Protein AF-A0A1J4JEE4-F1 (afdb_monomer)

Solvent-accessible surface area (backbone atoms only — not comparable to full-atom values): 15675 Å² total; per-residue (Å²): 136,86,84,74,52,83,73,50,54,58,54,49,27,56,72,69,67,40,42,67,61,36,50,54,52,51,52,52,52,52,50,50,52,49,49,58,63,70,70,58,83,72,92,76,56,69,69,60,53,50,53,52,50,53,51,51,51,51,53,52,50,48,44,68,76,38,34,87,66,39,60,64,70,57,38,54,54,51,48,54,55,49,52,54,50,50,53,70,70,56,84,71,86,83,82,87,79,90,82,88,85,84,90,86,88,89,86,91,87,89,82,91,84,91,90,82,90,80,82,91,76,79,74,65,78,62,73,86,75,66,48,61,49,60,74,44,62,73,41,64,37,70,45,65,59,91,68,48,62,39,36,39,34,45,36,33,49,26,37,41,37,36,82,47,58,27,47,26,40,37,39,35,43,32,33,49,27,39,40,39,34,68,35,29,79,32,42,40,42,39,31,45,32,34,50,29,38,41,38,34,31,35,38,40,44,39,38,31,51,30,29,52,28,40,36,30,27,23,24,72,38,57,33,36,37,33,73,46,35,56,30,30,29,34,55,26,92,97,36,75,54,59,37,51,86,50,65,44,44,70,83,45,76,90,79,60,85,56,85,35,52,48,73,56,54,76,94,70,66,73,83,84,79,137

Sequence (274 aa):
MFFISNTDQLNLLLFKGDAAAFQKEFESRLNALKKQVELQKGPVNNETKEKQKNELDVLSDALRKGGKQIPPFYQAKFQRALDELQKKFSNAPKPAFSFSFSKQMKPASETVTKPVQKDDENDQNIPETDWTLHDLKDQKIKHQCDGKHISINQFENCTLLIENEVPSISFNNAKNCIFIVPIVTGSAHITKCESCTFVFSIKQLRIHQTSKTDFYISIASDPIIEKCTEMRFAPLKGDESGPWDKVKDFDHPETYTSPNWSIIPESERKIPEF

pLDDT: mean 79.39, std 21.93, range [22.83, 98.75]

Nearest PDB structures (foldseek):
  2bx6-assembly1_A  TM=8.583E-01  e=5.502E-09  Homo sapiens
  3bh7-assembly1_B  TM=8.984E-01  e=7.953E-08  Homo sapiens
  2yuh-assembly1_A  TM=8.516E-01  e=9.847E-08  Homo sapiens
  5aj8-assembly2_B  TM=8.944E-01  e=2.834E-05  Leishmania major
  1kq5-assembly1_A  TM=8.096E-01  e=2.803E-03  Saccharomyces cerevisiae

Foldseek 3Di:
DDDQDLLRVLVVCLVVLPQVVNLVSLVVLLVVLVCVLVPDDDDDDPVVLVVSVVSLVSSVVSLVSRVVSYDVVSSVVSVVSSVVVVVVSPPDDDDDDDDDDDDDDDDDDDDDDDDDDDDPPPAPDDPQDDLEAEDEECEEYEHEDPAEEHEYYNYENYEYEHPDEHCEYEYYQYELYEYHYAEHAEEYEYENYENYEYAYEYAEAEYECYELYEYAYNYNDAHEYENAANYEFDHHVPHPHDPRVRHHYPVDPDDDDDRRYYYQDPVRDDRDDD

Organism: NCBI:txid1144522

InterPro domains:
  IPR006599 CARP motif [SM00673] (155-192)
  IPR006599 CARP motif [SM00673] (193-227)
  IPR012945 Tubulin binding cofactor C-like domain [PF07986] (148-240)
  IPR016098 Cyclase-associated protein CAP/septum formation inhibitor MinC, C-terminal [G3DSA:2.160.20.70] (122-272)
  IPR017901 C-CAP/cofactor C-like domain [PS51329] (115-252)
  IPR027684 Tubulin-specific chaperone C [PTHR15139] (19-269)
  IPR036223 Adenylate cyclase-associated CAP, C-terminal superfamily [SSF69340] (131-221)

Structure (mmCIF, N/CA/C/O backbone):
data_AF-A0A1J4JEE4-F1
#
_entry.id   AF-A0A1J4JEE4-F1
#
loop_
_atom_site.group_PDB
_atom_site.id
_atom_site.type_symbol
_atom_site.label_atom_id
_atom_site.label_alt_id
_atom_site.label_comp_id
_atom_site.label_asym_id
_atom_site.label_entity_id
_atom_site.label_seq_id
_atom_site.pdbx_PDB_ins_code
_atom_site.Cartn_x
_atom_site.Cartn_y
_atom_site.Cartn_z
_atom_site.occupancy
_atom_site.B_iso_or_equiv
_atom_site.auth_seq_id
_atom_site.auth_comp_id
_atom_site.auth_asym_id
_atom_site.auth_atom_id
_atom_site.pdbx_PDB_model_num
ATOM 1 N N . MET A 1 1 ? 3.492 35.898 35.068 1.00 33.81 1 MET A N 1
ATOM 2 C CA . MET A 1 1 ? 3.290 34.533 34.537 1.00 33.81 1 MET A CA 1
ATOM 3 C C . MET A 1 1 ? 1.870 34.503 33.987 1.00 33.81 1 MET A C 1
ATOM 5 O O . MET A 1 1 ? 0.934 34.393 34.764 1.00 33.81 1 MET A O 1
ATOM 9 N N . PHE A 1 2 ? 1.687 34.820 32.702 1.00 32.59 2 PHE A N 1
ATOM 10 C CA . PHE A 1 2 ? 0.348 34.961 32.119 1.00 32.59 2 PHE A CA 1
ATOM 11 C C . PHE A 1 2 ? -0.221 33.571 31.824 1.00 32.59 2 PHE A C 1
ATOM 13 O O . PHE A 1 2 ? 0.341 32.837 31.015 1.00 32.59 2 PHE A O 1
ATOM 20 N N . PHE A 1 3 ? -1.310 33.211 32.505 1.00 33.38 3 PHE A N 1
ATOM 21 C CA . PHE A 1 3 ? -2.141 32.070 32.134 1.00 33.38 3 PHE A CA 1
ATOM 22 C C . PHE A 1 3 ? -2.863 32.428 30.834 1.00 33.38 3 PHE A C 1
ATOM 24 O O . PHE A 1 3 ? -3.769 33.257 30.824 1.00 33.38 3 PHE A O 1
ATOM 31 N N . ILE A 1 4 ? -2.398 31.850 29.734 1.00 38.66 4 ILE A N 1
ATOM 32 C CA . ILE A 1 4 ? -3.030 31.940 28.420 1.00 38.66 4 ILE A CA 1
ATOM 33 C C . ILE A 1 4 ? -4.285 31.057 28.478 1.00 38.66 4 ILE A C 1
ATOM 35 O O . ILE A 1 4 ? -4.198 29.902 28.897 1.00 38.66 4 ILE A O 1
ATOM 39 N N . SER A 1 5 ? -5.459 31.597 28.140 1.00 51.78 5 SER A N 1
ATOM 40 C CA . SER A 1 5 ? -6.700 30.814 28.152 1.00 51.78 5 SER A CA 1
ATOM 41 C C . SER A 1 5 ? -6.653 29.724 27.067 1.00 51.78 5 SER A C 1
ATOM 43 O O . SER A 1 5 ? -5.968 29.883 26.058 1.00 51.78 5 SER A O 1
ATOM 45 N N . ASN A 1 6 ? -7.389 28.615 27.221 1.00 53.72 6 ASN A N 1
ATOM 46 C CA . ASN A 1 6 ? -7.408 27.533 26.215 1.00 53.72 6 ASN A CA 1
ATOM 47 C C . ASN A 1 6 ? -7.786 28.029 24.802 1.00 53.72 6 ASN A C 1
ATOM 49 O O . ASN A 1 6 ? -7.373 27.444 23.801 1.00 53.72 6 ASN A O 1
ATOM 53 N N . THR A 1 7 ? -8.556 29.111 24.687 1.00 55.44 7 THR A N 1
ATOM 54 C CA . THR A 1 7 ? -8.918 29.740 23.405 1.00 55.44 7 THR A CA 1
ATOM 55 C C . THR A 1 7 ? -7.717 30.410 22.730 1.00 55.44 7 THR A C 1
ATOM 57 O O . THR A 1 7 ? -7.613 30.429 21.503 1.00 55.44 7 THR A O 1
ATOM 60 N N . ASP A 1 8 ? -6.773 30.916 23.516 1.00 62.97 8 ASP A N 1
ATOM 61 C CA . ASP A 1 8 ? -5.631 31.683 23.025 1.00 62.97 8 ASP A CA 1
ATOM 62 C C . ASP A 1 8 ? -4.530 30.782 22.449 1.00 62.97 8 ASP A C 1
ATOM 64 O O . ASP A 1 8 ? -3.805 31.204 21.553 1.00 62.97 8 ASP A O 1
ATOM 68 N N . GLN A 1 9 ? -4.422 29.523 22.886 1.00 69.56 9 GLN A N 1
ATOM 69 C CA . GLN A 1 9 ? -3.362 28.619 22.426 1.00 69.56 9 GLN A CA 1
ATOM 70 C C . GLN A 1 9 ? -3.564 28.143 20.978 1.00 69.56 9 GLN A C 1
ATOM 72 O O . GLN A 1 9 ? -2.619 28.197 20.194 1.00 69.56 9 GLN A O 1
ATOM 77 N N . LEU A 1 10 ? -4.780 27.740 20.580 1.00 74.94 10 LEU A N 1
ATOM 78 C CA . LEU A 1 10 ? -5.054 27.356 19.184 1.00 74.94 10 LEU A CA 1
ATOM 79 C C . LEU A 1 10 ? -4.903 28.553 18.238 1.00 74.94 10 LEU A C 1
ATOM 81 O O . LEU A 1 10 ? -4.281 28.427 17.188 1.00 74.94 10 LEU A O 1
ATOM 85 N N . ASN A 1 11 ? -5.400 29.728 18.634 1.00 69.81 11 ASN A N 1
ATOM 86 C CA . ASN A 1 11 ? -5.247 30.953 17.847 1.00 69.81 11 ASN A CA 1
ATOM 87 C C . ASN A 1 11 ? -3.777 31.390 17.736 1.00 69.81 11 ASN A C 1
ATOM 89 O O . ASN A 1 11 ? -3.348 31.831 16.672 1.00 69.81 11 ASN A O 1
ATOM 93 N N . LEU A 1 12 ? -2.982 31.222 18.797 1.00 71.44 12 LEU A N 1
ATOM 94 C CA . LEU A 1 12 ? -1.547 31.502 18.778 1.00 71.44 12 LEU A CA 1
ATOM 95 C C . LEU A 1 12 ? -0.785 30.535 17.862 1.00 71.44 12 LEU A C 1
ATOM 97 O O . LEU A 1 12 ? 0.133 30.961 17.165 1.00 71.44 12 LEU A O 1
ATOM 101 N N . LEU A 1 13 ? -1.157 29.252 17.843 1.00 70.56 13 LEU A N 1
ATOM 102 C CA . LEU A 1 13 ? -0.565 28.258 16.940 1.00 70.56 13 LEU A CA 1
ATOM 103 C C . LEU A 1 13 ? -0.923 28.541 15.475 1.00 70.56 13 LEU A C 1
ATOM 105 O O . LEU A 1 13 ? -0.045 28.471 14.617 1.00 70.56 13 LEU A O 1
ATOM 109 N N . LEU A 1 14 ? -2.163 28.966 15.207 1.00 68.12 14 LEU A N 1
ATOM 110 C CA . LEU A 1 14 ? -2.586 29.439 13.883 1.00 68.12 14 LEU A CA 1
ATOM 111 C C . LEU A 1 14 ? -1.835 30.692 13.436 1.00 68.12 14 LEU A C 1
ATOM 113 O O . LEU A 1 14 ? -1.446 30.799 12.275 1.00 68.12 14 LEU A O 1
ATOM 117 N N . PHE A 1 15 ? -1.599 31.635 14.349 1.00 69.94 15 PHE A N 1
ATOM 118 C CA . PHE A 1 15 ? -0.827 32.841 14.050 1.00 69.94 15 PHE A CA 1
ATOM 119 C C . PHE A 1 15 ? 0.647 32.530 13.757 1.00 69.94 15 PHE A C 1
ATOM 121 O O . PHE A 1 15 ? 1.259 33.164 12.904 1.00 69.94 15 PHE A O 1
ATOM 128 N N . LYS A 1 16 ? 1.218 31.533 14.442 1.00 72.31 16 LYS A N 1
ATOM 129 C CA . LYS A 1 16 ? 2.601 31.083 14.230 1.00 72.31 16 LYS A CA 1
ATOM 130 C C . LYS A 1 16 ? 2.786 30.220 12.975 1.00 72.31 16 LYS A C 1
ATOM 132 O O . LYS A 1 16 ? 3.929 29.941 12.628 1.00 72.31 16 LYS A O 1
ATOM 137 N N . GLY A 1 17 ? 1.703 29.807 12.308 1.00 64.56 17 GLY A N 1
ATOM 138 C CA . GLY A 1 17 ? 1.750 28.987 11.092 1.00 64.56 17 GLY A CA 1
ATOM 139 C C . GLY A 1 17 ? 2.260 27.558 11.311 1.00 64.56 17 GLY A C 1
ATOM 140 O O . GLY A 1 17 ? 2.658 26.896 10.355 1.00 64.56 17 GLY A O 1
ATOM 141 N N . ASP A 1 18 ? 2.268 27.073 12.556 1.00 76.88 18 ASP A N 1
ATOM 142 C CA . ASP A 1 18 ? 2.735 25.726 12.892 1.00 76.88 18 ASP A CA 1
ATOM 143 C C . ASP A 1 18 ? 1.578 24.723 12.779 1.00 76.88 18 ASP A C 1
ATOM 145 O O . ASP A 1 18 ? 0.876 24.414 13.748 1.00 76.88 18 ASP A O 1
ATOM 149 N N . ALA A 1 19 ? 1.362 24.236 11.555 1.00 73.19 19 ALA A N 1
ATOM 150 C CA . ALA A 1 19 ? 0.277 23.318 11.223 1.00 73.19 19 ALA A CA 1
ATOM 151 C C . ALA A 1 19 ? 0.350 21.991 12.001 1.00 73.19 19 ALA A C 1
ATOM 153 O O . ALA A 1 19 ? -0.686 21.446 12.386 1.00 73.19 19 ALA A O 1
ATOM 154 N N . ALA A 1 20 ? 1.557 21.485 12.276 1.00 76.19 20 ALA A N 1
ATOM 155 C CA . ALA A 1 20 ? 1.755 20.225 12.989 1.00 76.19 20 ALA A CA 1
ATOM 156 C C . ALA A 1 20 ? 1.424 20.365 14.482 1.00 76.19 20 ALA A C 1
ATOM 158 O O . ALA A 1 20 ? 0.728 19.516 15.051 1.00 76.19 20 ALA A O 1
ATOM 159 N N . ALA A 1 21 ? 1.868 21.455 15.117 1.00 79.69 21 ALA A N 1
ATOM 160 C CA . ALA A 1 21 ? 1.517 21.746 16.503 1.00 79.69 21 ALA A CA 1
ATOM 161 C C . ALA A 1 21 ? 0.022 22.054 16.658 1.00 79.69 21 ALA A C 1
ATOM 163 O O . ALA A 1 21 ? -0.604 21.560 17.597 1.00 79.69 21 ALA A O 1
ATOM 164 N N . PHE A 1 22 ? -0.570 22.801 15.717 1.00 83.56 22 PHE A N 1
ATOM 165 C CA . PHE A 1 22 ? -2.012 23.046 15.690 1.00 83.56 22 PHE A CA 1
ATOM 166 C C . PHE A 1 22 ? -2.800 21.736 15.577 1.00 83.56 22 PHE A C 1
ATOM 168 O O . PHE A 1 22 ? -3.710 21.508 16.369 1.00 83.56 22 PHE A O 1
ATOM 175 N N . GLN A 1 23 ? -2.421 20.845 14.654 1.00 83.50 23 GLN A N 1
ATOM 176 C CA . GLN A 1 23 ? -3.074 19.547 14.482 1.00 83.50 23 GLN A CA 1
ATOM 177 C C . GLN A 1 23 ? -3.025 18.713 15.770 1.00 83.50 23 GLN A C 1
ATOM 179 O O . GLN A 1 23 ? -4.053 18.191 16.206 1.00 83.50 23 GLN A O 1
ATOM 184 N N . LYS A 1 24 ? -1.844 18.598 16.389 1.00 84.56 24 LYS A N 1
ATOM 185 C CA . LYS A 1 24 ? -1.648 17.812 17.614 1.00 84.56 24 LYS A CA 1
ATOM 186 C C . LYS A 1 24 ? -2.470 18.361 18.784 1.00 84.56 24 LYS A C 1
ATOM 188 O O . LYS A 1 24 ? -3.099 17.589 19.507 1.00 84.56 24 LYS A O 1
ATOM 193 N N . GLU A 1 25 ? -2.481 19.681 18.959 1.00 85.56 25 GLU A N 1
ATOM 194 C CA . GLU A 1 25 ? -3.251 20.351 20.011 1.00 85.56 25 GLU A CA 1
ATOM 195 C C . GLU A 1 25 ? -4.763 20.202 19.782 1.00 85.56 25 GLU A C 1
ATOM 197 O O . GLU A 1 25 ? -5.509 19.858 20.700 1.00 85.56 25 GLU A O 1
ATOM 202 N N . PHE A 1 26 ? -5.215 20.381 18.538 1.00 88.44 26 PHE A N 1
ATOM 203 C CA . PHE A 1 26 ? -6.616 20.223 18.158 1.00 88.44 26 PHE A CA 1
ATOM 204 C C . PHE A 1 26 ? -7.119 18.800 18.428 1.00 88.44 26 PHE A C 1
ATOM 206 O O . PHE A 1 26 ? -8.169 18.611 19.044 1.00 88.44 26 PHE A O 1
ATOM 213 N N . GLU A 1 27 ? -6.358 17.787 18.008 1.00 87.19 27 GLU A N 1
ATOM 214 C CA . GLU A 1 27 ? -6.712 16.381 18.208 1.00 87.19 27 GLU A CA 1
ATOM 215 C C . GLU A 1 27 ? -6.743 16.001 19.695 1.00 87.19 27 GLU A C 1
ATOM 217 O O . GLU A 1 27 ? -7.657 15.300 20.134 1.00 87.19 27 GLU A O 1
ATOM 222 N N . SER A 1 28 ? -5.800 16.517 20.490 1.00 88.06 28 SER A N 1
ATOM 223 C CA . SER A 1 28 ? -5.778 16.337 21.945 1.00 88.06 28 SER A CA 1
ATOM 224 C C . SER A 1 28 ? -7.062 16.860 22.603 1.00 88.06 28 SER A C 1
ATOM 226 O O . SER A 1 28 ? -7.738 16.125 23.331 1.00 88.06 28 SER A O 1
ATOM 228 N N . ARG A 1 29 ? -7.454 18.103 22.291 1.00 89.06 29 ARG A N 1
ATOM 229 C CA . ARG A 1 29 ? -8.655 18.743 22.854 1.00 89.06 29 ARG A CA 1
ATOM 230 C C . ARG A 1 29 ? -9.948 18.081 22.393 1.00 89.06 29 ARG A C 1
ATOM 232 O O . ARG A 1 29 ? -10.828 17.819 23.213 1.00 89.06 29 ARG A O 1
ATOM 239 N N . LEU A 1 30 ? -10.042 17.732 21.111 1.00 88.06 30 LEU A N 1
ATOM 240 C CA . LEU A 1 30 ? -11.190 17.014 20.560 1.00 88.06 30 LEU A CA 1
ATOM 241 C C . LEU A 1 30 ? -11.377 15.649 21.239 1.00 88.06 30 LEU A C 1
ATOM 243 O O . LEU A 1 30 ? -12.493 15.294 21.619 1.00 88.06 30 LEU A O 1
ATOM 247 N N . ASN A 1 31 ? -10.295 14.894 21.442 1.00 87.12 31 ASN A N 1
ATOM 248 C CA . ASN A 1 31 ? -10.349 13.598 22.121 1.00 87.12 31 ASN A CA 1
ATOM 249 C C . ASN A 1 31 ? -10.696 13.739 23.609 1.00 87.12 31 ASN A C 1
ATOM 251 O O . ASN A 1 31 ? -11.461 12.930 24.138 1.00 87.12 31 ASN A O 1
ATOM 255 N N . ALA A 1 32 ? -10.191 14.777 24.283 1.00 87.69 32 ALA A N 1
ATOM 256 C CA . ALA A 1 32 ? -10.566 15.082 25.660 1.00 87.69 32 ALA A CA 1
ATOM 257 C C . ALA A 1 32 ? -12.067 15.395 25.780 1.00 87.69 32 ALA A C 1
ATOM 259 O O . ALA A 1 32 ? -12.734 14.840 26.656 1.00 87.69 32 ALA A O 1
ATOM 260 N N . LEU A 1 33 ? -12.615 16.206 24.86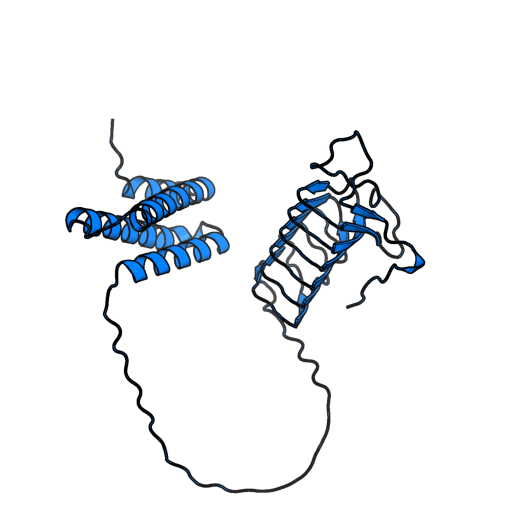7 1.00 86.62 33 LEU A N 1
ATOM 261 C CA . LEU A 1 33 ? -14.043 16.517 24.817 1.00 86.62 33 LEU A CA 1
ATOM 262 C C . LEU A 1 33 ? -14.883 15.262 24.532 1.00 86.62 33 LEU A C 1
ATOM 264 O O . LEU A 1 33 ? -15.848 15.001 25.250 1.00 86.62 33 LEU A O 1
ATOM 268 N N . LYS A 1 34 ? -14.484 14.427 23.559 1.00 84.56 34 LYS A N 1
ATOM 269 C CA . LYS A 1 34 ? -15.145 13.135 23.281 1.00 84.56 34 LYS A CA 1
ATOM 270 C C . LYS A 1 34 ? -15.176 12.236 24.513 1.00 84.56 34 LYS A C 1
ATOM 272 O O . LYS A 1 34 ? -16.237 11.737 24.876 1.00 84.56 34 LYS A O 1
ATOM 277 N N . LYS A 1 35 ? -14.042 12.095 25.203 1.00 84.12 35 LYS A N 1
ATOM 278 C CA . LYS A 1 35 ? -13.928 11.286 26.420 1.00 84.12 35 LYS A CA 1
ATOM 279 C C . LYS A 1 35 ? -14.820 11.813 27.546 1.00 84.12 35 LYS A C 1
ATOM 281 O O . LYS A 1 35 ? -15.440 11.018 28.247 1.00 84.12 35 LYS A O 1
ATOM 286 N N . GLN A 1 36 ? -14.917 13.134 27.712 1.00 81.69 36 GLN A N 1
ATOM 287 C CA . GLN A 1 36 ? -15.829 13.740 28.686 1.00 81.69 36 GLN A CA 1
ATOM 288 C C . GLN A 1 36 ? -17.299 13.463 28.351 1.00 81.69 36 GLN A C 1
ATOM 290 O O . GLN A 1 36 ? -18.076 13.214 29.264 1.00 81.69 36 GLN A O 1
ATOM 295 N N . VAL A 1 37 ? -17.676 13.478 27.070 1.00 79.56 37 VAL A N 1
ATOM 296 C CA . VAL A 1 37 ? -19.050 13.196 26.620 1.00 79.56 37 VAL A CA 1
ATOM 297 C C . VAL A 1 37 ? -19.391 11.700 26.708 1.00 79.56 37 VAL A C 1
ATOM 299 O O . VAL A 1 37 ? -20.516 11.351 27.047 1.00 79.56 37 VAL A O 1
ATOM 302 N N . GLU A 1 38 ? -18.442 10.798 26.446 1.00 74.94 38 GLU A N 1
ATOM 303 C CA . GLU A 1 38 ? -18.664 9.340 26.481 1.00 74.94 38 GLU A CA 1
ATOM 304 C C . GLU A 1 38 ? -18.654 8.741 27.894 1.00 74.94 38 GLU A C 1
ATOM 306 O O . GLU A 1 38 ? -19.400 7.802 28.171 1.00 74.94 38 GLU A O 1
ATOM 311 N N . LEU A 1 39 ? -17.837 9.277 28.807 1.00 65.50 39 LEU A N 1
ATOM 312 C CA . LEU A 1 39 ? -17.776 8.812 30.200 1.00 65.50 39 LEU A CA 1
ATOM 313 C C . LEU A 1 39 ? -18.915 9.362 31.075 1.00 65.50 39 LEU A C 1
ATOM 315 O O . LEU A 1 39 ? -19.050 8.960 32.233 1.00 65.50 39 LEU A O 1
ATOM 319 N N . GLN A 1 40 ? -19.748 10.261 30.546 1.00 66.00 40 GLN A N 1
ATOM 320 C CA . GLN A 1 40 ? -20.904 10.803 31.253 1.00 66.00 40 GLN A CA 1
ATOM 321 C C . GLN A 1 40 ? -22.038 9.771 31.336 1.00 66.00 40 GLN A C 1
ATOM 323 O O . GLN A 1 40 ? -22.819 9.587 30.405 1.00 66.00 40 GLN A O 1
ATOM 328 N N . LYS A 1 41 ? -22.154 9.109 32.495 1.00 49.75 41 LYS A N 1
ATOM 329 C CA . LYS A 1 41 ? -23.313 8.286 32.873 1.00 49.75 41 LYS A CA 1
ATOM 330 C C . LYS A 1 41 ? -24.228 9.083 33.811 1.00 49.75 41 LYS A C 1
ATOM 332 O O . LYS A 1 41 ? -23.867 9.318 34.959 1.00 49.75 41 LYS A O 1
ATOM 337 N N . GLY A 1 42 ? -25.413 9.472 33.332 1.00 58.69 42 GLY A N 1
ATOM 338 C CA . GLY A 1 42 ? -26.448 10.166 34.119 1.00 58.69 42 GLY A CA 1
ATOM 339 C C . GLY A 1 42 ? -26.671 11.641 33.736 1.00 58.69 42 GLY A C 1
ATOM 340 O O . GLY A 1 42 ? -25.994 12.158 32.845 1.00 58.69 42 GLY A O 1
ATOM 341 N N . PRO A 1 43 ? -27.651 12.331 34.357 1.00 57.09 43 PRO A N 1
ATOM 342 C CA . PRO A 1 43 ? -27.972 13.720 34.036 1.00 57.09 43 PRO A CA 1
ATOM 343 C C . PRO A 1 43 ? -26.823 14.661 34.428 1.00 57.09 43 PRO A C 1
ATOM 345 O O . PRO A 1 43 ? -26.503 14.841 35.599 1.00 57.09 43 PRO A O 1
ATOM 348 N N . VAL A 1 44 ? -26.200 15.263 33.416 1.00 65.38 44 VAL A N 1
ATOM 349 C CA . VAL A 1 44 ? -25.094 16.223 33.554 1.00 65.38 44 VAL A CA 1
ATOM 350 C C . VAL A 1 44 ? -25.631 17.572 34.044 1.00 65.38 44 VAL A C 1
ATOM 352 O O . VAL A 1 44 ? -26.655 18.040 33.536 1.00 65.38 44 VAL A O 1
ATOM 355 N N . ASN A 1 45 ? -24.938 18.207 34.996 1.00 73.56 45 ASN A N 1
ATOM 356 C CA . ASN A 1 45 ? -25.289 19.548 35.472 1.00 73.56 45 ASN A CA 1
ATOM 357 C C . ASN A 1 45 ? -25.179 20.597 34.340 1.00 73.56 45 ASN A C 1
ATOM 359 O O . ASN A 1 45 ? -24.424 20.432 33.378 1.00 73.56 45 ASN A O 1
ATOM 363 N N . ASN A 1 46 ? -25.955 21.680 34.439 1.00 72.56 46 ASN A N 1
ATOM 364 C CA . ASN A 1 46 ? -26.020 22.691 33.376 1.00 72.56 46 ASN A CA 1
ATOM 365 C C . ASN A 1 46 ? -24.660 23.360 33.120 1.00 72.56 46 ASN A C 1
ATOM 367 O O . ASN A 1 46 ? -24.299 23.561 31.965 1.00 72.56 46 ASN A O 1
ATOM 371 N N . GLU A 1 47 ? -23.864 23.586 34.167 1.00 74.81 47 GLU A N 1
ATOM 372 C CA . GLU A 1 47 ? -22.525 24.178 34.049 1.00 74.81 47 GLU A CA 1
ATOM 373 C C . GLU A 1 47 ? -21.550 23.318 33.228 1.00 74.81 47 GLU A C 1
ATOM 375 O O . GLU A 1 47 ? -20.762 23.847 32.446 1.00 74.81 47 GLU A O 1
ATOM 380 N N . THR A 1 48 ? -21.582 21.987 33.366 1.00 77.62 48 THR A N 1
ATOM 381 C CA . THR A 1 48 ? -20.691 21.108 32.586 1.00 77.62 48 THR A CA 1
ATOM 382 C C . THR A 1 48 ? -21.144 21.021 31.134 1.00 77.62 48 THR A C 1
ATOM 384 O O . THR A 1 48 ? -20.298 21.041 30.242 1.00 77.62 48 THR A O 1
ATOM 387 N N . LYS A 1 49 ? -22.459 20.991 30.874 1.00 77.50 49 LYS A N 1
ATOM 388 C CA . LYS A 1 49 ? -22.989 21.040 29.500 1.00 77.50 49 LYS A CA 1
ATOM 389 C C . LYS A 1 49 ? -22.606 22.339 28.794 1.00 77.50 49 LYS A C 1
ATOM 391 O O . LYS A 1 49 ? -22.225 22.312 27.628 1.00 77.50 49 LYS A O 1
ATOM 396 N N . GLU A 1 50 ? -22.679 23.463 29.501 1.00 79.31 50 GLU A N 1
ATOM 397 C CA . GLU A 1 50 ? -22.303 24.772 28.968 1.00 79.31 50 GLU A CA 1
ATOM 398 C C . GLU A 1 50 ? -20.800 24.852 28.676 1.00 79.31 50 GLU A C 1
ATOM 400 O O . GLU A 1 50 ? -20.410 25.264 27.586 1.00 79.31 50 GLU A O 1
ATOM 405 N N . LYS A 1 51 ? -19.947 24.343 29.577 1.00 81.56 51 LYS A N 1
ATOM 406 C CA . LYS A 1 51 ? -18.496 24.233 29.334 1.00 81.56 51 LYS A CA 1
ATOM 407 C C . LYS A 1 51 ? -18.165 23.378 28.110 1.00 81.56 51 LYS A C 1
ATOM 409 O O . LYS A 1 51 ? -17.325 23.770 27.307 1.00 81.56 51 LYS A O 1
ATOM 414 N N . GLN A 1 52 ? -18.827 22.233 27.949 1.00 83.56 52 GLN A N 1
ATOM 415 C CA . GLN A 1 52 ? -18.616 21.352 26.798 1.00 83.56 52 GLN A CA 1
ATOM 416 C C . GLN A 1 52 ? -19.067 21.989 25.482 1.00 83.56 52 GLN A C 1
ATOM 418 O O . GLN A 1 52 ? -18.382 21.852 24.470 1.00 83.56 52 GLN A O 1
ATOM 423 N N . LYS A 1 53 ? -20.197 22.703 25.497 1.00 83.19 53 LYS A N 1
ATOM 424 C CA . LYS A 1 53 ? -20.692 23.432 24.328 1.00 83.19 53 LYS A CA 1
ATOM 425 C C . LYS A 1 53 ? -19.749 24.575 23.943 1.00 83.19 53 LYS A C 1
ATOM 427 O O . LYS A 1 53 ? -19.398 24.690 22.776 1.00 83.19 53 LYS A O 1
ATOM 432 N N . ASN A 1 54 ? -19.271 25.346 24.919 1.00 83.62 54 ASN A N 1
ATOM 433 C CA . ASN A 1 54 ? -18.295 26.410 24.679 1.00 83.62 54 ASN A CA 1
ATOM 434 C C . ASN A 1 54 ? -16.989 25.856 24.085 1.00 83.62 54 ASN A C 1
ATOM 436 O O . ASN A 1 54 ? -16.438 26.440 23.158 1.00 83.62 54 ASN A O 1
ATOM 440 N N . GLU A 1 55 ? -16.511 24.709 24.572 1.00 84.88 55 GLU A N 1
ATOM 441 C CA . GLU A 1 55 ? -15.328 24.040 24.017 1.00 84.88 55 GLU A CA 1
ATOM 442 C C . GLU A 1 55 ? -15.559 23.561 22.572 1.00 84.88 55 GLU A C 1
ATOM 444 O O . GLU A 1 55 ? -14.686 23.721 21.718 1.00 84.88 55 GLU A O 1
ATOM 449 N N . LEU A 1 56 ? -16.746 23.022 22.274 1.00 86.06 56 LEU A N 1
ATOM 450 C CA . LEU A 1 56 ? -17.133 22.621 20.920 1.00 86.06 56 LEU A CA 1
ATOM 451 C C . LEU A 1 56 ? -17.169 23.816 19.954 1.00 86.06 56 LEU A C 1
ATOM 453 O O . LEU A 1 56 ? -16.688 23.708 18.824 1.00 86.06 56 LEU A O 1
ATOM 457 N N . ASP A 1 57 ? -17.698 24.954 20.403 1.00 83.69 57 ASP A N 1
ATOM 458 C CA . ASP A 1 57 ? -17.751 26.189 19.619 1.00 83.69 57 ASP A CA 1
ATOM 459 C C . ASP A 1 57 ? -16.337 26.741 19.360 1.00 83.69 57 ASP A C 1
ATOM 461 O O . ASP A 1 57 ? -16.024 27.134 18.234 1.00 83.69 57 ASP A O 1
ATOM 465 N N . VAL A 1 58 ? -15.442 26.689 20.358 1.00 86.44 58 VAL A N 1
ATOM 466 C CA . VAL A 1 58 ? -14.028 27.085 20.206 1.00 86.44 58 VAL A CA 1
ATOM 467 C C . VAL A 1 58 ? -13.306 26.205 19.186 1.00 86.44 58 VAL A C 1
ATOM 469 O O . VAL A 1 58 ? -12.597 26.729 18.325 1.00 86.44 58 VAL A O 1
ATOM 472 N N . LEU A 1 59 ? -13.490 24.882 19.241 1.00 86.62 59 LEU A N 1
ATOM 473 C CA . LEU A 1 59 ? -12.891 23.963 18.269 1.00 86.62 59 LEU A CA 1
ATOM 474 C C . LEU A 1 59 ? -13.461 24.178 16.861 1.00 86.62 59 LEU A C 1
ATOM 476 O O . LEU A 1 59 ? -12.710 24.176 15.886 1.00 86.62 59 LEU A O 1
ATOM 480 N N . SER A 1 60 ? -14.763 24.431 16.744 1.00 86.88 60 SER A N 1
ATOM 481 C CA . SER A 1 60 ? -15.409 24.714 15.458 1.00 86.88 60 SER A CA 1
ATOM 482 C C . SER A 1 60 ? -14.894 26.011 14.831 1.00 86.88 60 SER A C 1
ATOM 484 O O . SER A 1 60 ? -14.581 26.047 13.639 1.00 86.88 60 SER A O 1
ATOM 486 N N . ASP A 1 61 ? -14.735 27.074 15.623 1.00 85.38 61 ASP A N 1
ATOM 487 C CA . ASP A 1 61 ? -14.182 28.342 15.143 1.00 85.38 61 ASP A CA 1
ATOM 488 C C . ASP A 1 61 ? -12.692 28.227 14.784 1.00 85.38 61 ASP A C 1
ATOM 490 O O . ASP A 1 61 ? -12.267 28.734 13.742 1.00 85.38 61 ASP A O 1
ATOM 494 N N . ALA A 1 62 ? -11.906 27.501 15.587 1.00 84.69 62 ALA A N 1
ATOM 495 C CA . ALA A 1 62 ? -10.501 27.228 15.294 1.00 84.69 62 ALA A CA 1
ATOM 496 C C . ALA A 1 62 ? -10.337 26.428 13.994 1.00 84.69 62 ALA A C 1
ATOM 498 O O . ALA A 1 62 ? -9.473 26.757 13.181 1.00 84.69 62 ALA A O 1
ATOM 499 N N . LEU A 1 63 ? -11.190 25.428 13.748 1.00 85.00 63 LEU A N 1
ATOM 500 C CA . LEU A 1 63 ? -11.180 24.662 12.501 1.00 85.00 63 LEU A CA 1
ATOM 501 C C . LEU A 1 63 ? -11.606 25.514 11.303 1.00 85.00 63 LEU A C 1
ATOM 503 O O . LEU A 1 63 ? -11.032 25.400 10.226 1.00 85.00 63 LEU A O 1
ATOM 507 N N . ARG A 1 64 ? -12.574 26.416 11.479 1.00 83.25 64 ARG A N 1
ATOM 508 C CA . ARG A 1 64 ? -13.004 27.339 10.422 1.00 83.25 64 ARG A CA 1
ATOM 509 C C . ARG A 1 64 ? -11.908 28.339 10.043 1.00 83.25 64 ARG A C 1
ATOM 511 O O . ARG A 1 64 ? -11.703 28.598 8.860 1.00 83.25 64 ARG A O 1
ATOM 518 N N . LYS A 1 65 ? -11.206 28.899 11.034 1.00 81.50 65 LYS A N 1
ATOM 519 C CA . LYS A 1 65 ? -10.119 29.875 10.833 1.00 81.50 65 LYS A CA 1
ATOM 520 C C . LYS A 1 65 ? -8.826 29.218 10.347 1.00 81.50 65 LYS A C 1
ATOM 522 O O . LYS A 1 65 ? -8.129 29.781 9.509 1.00 81.50 65 LYS A O 1
ATOM 527 N N . GLY A 1 66 ? -8.529 28.028 10.862 1.00 71.31 66 GLY A N 1
ATOM 528 C CA . GLY A 1 66 ? -7.290 27.292 10.634 1.00 71.31 66 GLY A CA 1
ATOM 529 C C . GLY A 1 66 ? -7.351 26.174 9.604 1.00 71.31 66 GLY A C 1
ATOM 530 O O . GLY A 1 66 ? -6.312 25.647 9.220 1.00 71.31 66 GLY A O 1
ATOM 531 N N . GLY A 1 67 ? -8.544 25.822 9.123 1.00 67.44 67 GLY A N 1
ATOM 532 C CA . GLY A 1 67 ? -8.784 24.665 8.256 1.00 67.44 67 GLY A CA 1
ATOM 533 C C . GLY A 1 67 ? -7.975 24.675 6.964 1.00 67.44 67 GLY A C 1
ATOM 534 O O . GLY A 1 67 ? -7.594 23.622 6.480 1.00 67.44 67 GLY A O 1
ATOM 535 N N . LYS A 1 68 ? -7.638 25.864 6.448 1.00 71.56 68 LYS A N 1
ATOM 536 C CA . LYS A 1 68 ? -6.807 26.027 5.244 1.00 71.56 68 LYS A CA 1
ATOM 537 C C . LYS A 1 68 ? -5.315 25.753 5.473 1.00 71.56 68 LYS A C 1
ATOM 539 O O . LYS A 1 68 ? -4.585 25.601 4.502 1.00 71.56 68 LYS A O 1
ATOM 544 N N . GLN A 1 69 ? -4.856 25.758 6.726 1.00 68.00 69 GLN A N 1
ATOM 545 C CA . GLN A 1 69 ? -3.453 25.525 7.096 1.00 68.00 69 GLN A CA 1
ATOM 546 C C . GLN A 1 69 ? -3.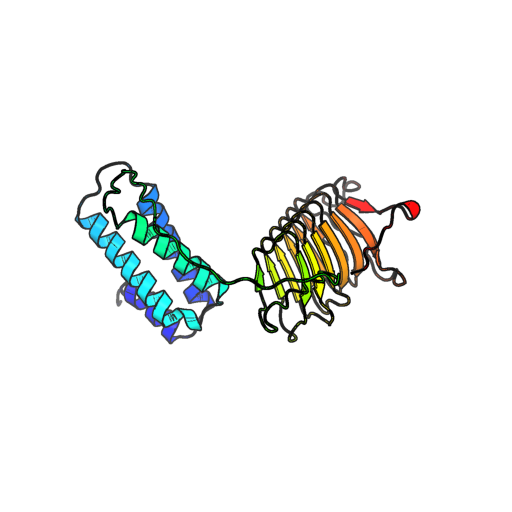181 24.064 7.474 1.00 68.00 69 GLN A C 1
ATOM 548 O O . GLN A 1 69 ? -2.026 23.660 7.562 1.00 68.00 69 GLN A O 1
ATOM 553 N N . ILE A 1 70 ? -4.230 23.271 7.698 1.00 72.38 70 ILE A N 1
ATOM 554 C CA . ILE A 1 70 ? -4.128 21.836 7.958 1.00 72.38 70 ILE A CA 1
ATOM 555 C C . ILE A 1 70 ? -4.472 21.039 6.699 1.00 72.38 70 ILE A C 1
ATOM 557 O O . ILE A 1 70 ? -5.282 21.493 5.889 1.00 72.38 70 ILE A O 1
ATOM 561 N N . PRO A 1 71 ? -3.906 19.832 6.526 1.00 75.56 71 PRO A N 1
ATOM 562 C CA . PRO A 1 71 ? -4.272 18.979 5.406 1.00 75.56 71 PRO A CA 1
ATOM 563 C C . PRO A 1 71 ? -5.791 18.716 5.374 1.00 75.56 71 PRO A C 1
ATOM 565 O O . PRO A 1 71 ? -6.371 18.429 6.431 1.00 75.56 71 PRO A O 1
ATOM 568 N N . PRO A 1 72 ? -6.438 18.736 4.192 1.00 75.00 72 PRO A N 1
ATOM 569 C CA . PRO A 1 72 ? -7.885 18.542 4.051 1.00 75.00 72 PRO A CA 1
ATOM 570 C C . PRO A 1 72 ? -8.415 17.265 4.715 1.00 75.00 72 PRO A C 1
ATOM 572 O O . PRO A 1 72 ? -9.522 17.263 5.250 1.00 75.00 72 PRO A O 1
ATOM 575 N N . PHE A 1 73 ? -7.602 16.202 4.770 1.00 78.88 73 PHE A N 1
ATOM 576 C CA . PHE A 1 73 ? -7.914 14.980 5.518 1.00 78.88 73 PHE A CA 1
ATOM 577 C C . PHE A 1 73 ? -8.217 15.262 6.997 1.00 78.88 73 PHE A C 1
ATOM 579 O O . PHE A 1 73 ? -9.246 14.834 7.522 1.00 78.88 73 PHE A O 1
ATOM 586 N N . TYR A 1 74 ? -7.344 16.014 7.673 1.00 78.00 74 TYR A N 1
ATOM 587 C CA . TYR A 1 74 ? -7.555 16.389 9.069 1.00 78.00 74 TYR A CA 1
ATOM 588 C C . TYR A 1 74 ? -8.721 17.360 9.200 1.00 78.00 74 TYR A C 1
ATOM 590 O O . TYR A 1 74 ? -9.504 17.226 10.135 1.00 78.00 74 TYR A O 1
ATOM 598 N N . GLN A 1 75 ? -8.904 18.264 8.236 1.00 81.25 75 GLN A N 1
ATOM 599 C CA . GLN A 1 75 ? -10.052 19.164 8.221 1.00 81.25 75 GLN A CA 1
ATOM 600 C C . GLN A 1 75 ? -11.379 18.392 8.175 1.00 81.25 75 GLN A C 1
ATOM 602 O O . GLN A 1 75 ? -12.244 18.619 9.017 1.00 81.25 75 GLN A O 1
ATOM 607 N N . ALA A 1 76 ? -11.521 17.433 7.257 1.00 80.75 76 ALA A N 1
ATOM 608 C CA . ALA A 1 76 ? -12.713 16.598 7.135 1.00 80.75 76 ALA A CA 1
ATOM 609 C C . ALA A 1 76 ? -12.902 15.673 8.349 1.00 80.75 76 ALA A C 1
ATOM 611 O O . ALA A 1 76 ? -14.016 15.555 8.864 1.00 80.75 76 ALA A O 1
ATOM 612 N N . LYS A 1 77 ? -11.821 15.055 8.855 1.00 87.44 77 LYS A N 1
ATOM 613 C CA . LYS A 1 77 ? -11.835 14.235 10.081 1.00 87.44 77 LYS A CA 1
ATOM 614 C C . LYS A 1 77 ? -12.345 15.039 11.278 1.00 87.44 77 LYS A C 1
ATOM 616 O O . LYS A 1 77 ? -13.215 14.572 12.013 1.00 87.44 77 LYS A O 1
ATOM 621 N N . PHE A 1 78 ? -11.801 16.236 11.478 1.00 88.56 78 PHE A N 1
ATOM 622 C CA . PHE A 1 78 ? -12.175 17.120 12.575 1.00 88.56 78 PHE A CA 1
ATOM 623 C C . PHE A 1 78 ? -13.594 17.659 12.402 1.00 88.56 78 PHE A C 1
ATOM 625 O O . PHE A 1 78 ? -14.353 17.624 13.365 1.00 88.56 78 PHE A O 1
ATOM 632 N N . GLN A 1 79 ? -13.994 18.045 11.187 1.00 88.25 79 GLN A N 1
ATOM 633 C CA . GLN A 1 79 ? -15.350 18.519 10.913 1.00 88.25 79 GLN A CA 1
ATOM 634 C C . GLN A 1 79 ? -16.394 17.440 11.221 1.00 88.25 79 GLN A C 1
ATOM 636 O O . GLN A 1 79 ? -17.316 17.691 11.988 1.00 88.25 79 GLN A O 1
ATOM 641 N N . ARG A 1 80 ? -16.205 16.206 10.726 1.00 87.38 80 ARG A N 1
ATOM 642 C CA . ARG A 1 80 ? -17.116 15.081 11.014 1.00 87.38 80 ARG A CA 1
ATOM 643 C C . ARG A 1 80 ? -17.234 14.816 12.516 1.00 87.38 80 ARG A C 1
ATOM 645 O O . ARG A 1 80 ? -18.330 14.614 13.031 1.00 87.38 80 ARG A O 1
ATOM 652 N N . ALA A 1 81 ? -16.110 14.846 13.229 1.00 87.25 81 ALA A N 1
ATOM 653 C CA . ALA A 1 81 ? -16.090 14.633 14.671 1.00 87.25 81 ALA A CA 1
ATOM 654 C C . ALA A 1 81 ? -16.805 15.746 15.458 1.00 87.25 81 ALA A C 1
ATOM 656 O O . ALA A 1 81 ? -17.444 15.451 16.470 1.00 87.25 81 ALA A O 1
ATOM 657 N N . LEU A 1 82 ? -16.702 17.000 15.011 1.00 88.81 82 LEU A N 1
ATOM 658 C CA . LEU A 1 82 ? -17.440 18.121 15.592 1.00 88.81 82 LEU A CA 1
ATOM 659 C C . LEU A 1 82 ? -18.938 18.007 15.298 1.00 88.81 82 LEU A C 1
ATOM 661 O O . LEU A 1 82 ? -19.730 18.154 16.223 1.00 88.81 82 LEU A O 1
ATOM 665 N N . ASP A 1 83 ? -19.328 17.654 14.070 1.00 86.50 83 ASP A N 1
ATOM 666 C CA . ASP A 1 83 ? -20.734 17.481 13.681 1.00 86.50 83 ASP A CA 1
ATOM 667 C C . ASP A 1 83 ? -21.418 16.365 14.492 1.00 86.50 83 ASP A C 1
ATOM 669 O O . ASP A 1 83 ? -22.566 16.498 14.921 1.00 86.50 83 ASP A O 1
ATOM 673 N N . GLU A 1 84 ? -20.717 15.254 14.737 1.00 86.38 84 GL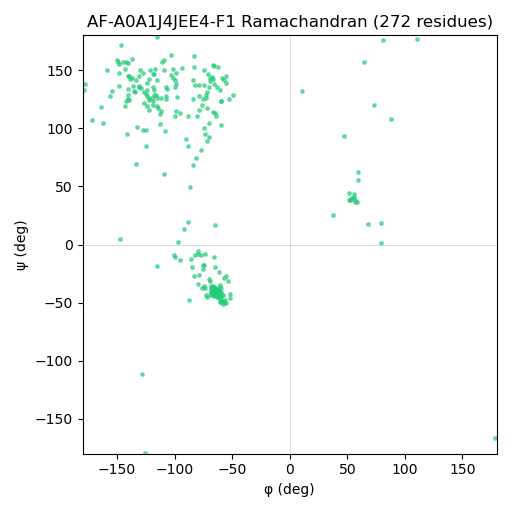U A N 1
ATOM 674 C CA . GLU A 1 84 ? -21.193 14.169 15.602 1.00 86.38 84 GLU A CA 1
ATOM 675 C C . GLU A 1 84 ? -21.404 14.629 17.046 1.00 86.38 84 GLU A C 1
ATOM 677 O O . GLU A 1 84 ? -22.419 14.295 17.663 1.00 86.38 84 GLU A O 1
ATOM 682 N N . LEU A 1 85 ? -20.460 15.398 17.596 1.00 85.31 85 LEU A N 1
ATOM 683 C CA . LEU A 1 85 ? -20.589 15.959 18.938 1.00 85.31 85 LEU A CA 1
ATOM 684 C C . LEU A 1 85 ? -21.730 16.977 18.994 1.00 85.31 85 LEU A C 1
ATOM 686 O O . LEU A 1 85 ? -22.558 16.907 19.899 1.00 85.31 85 LEU A O 1
ATOM 690 N N . GLN A 1 86 ? -21.849 17.853 17.998 1.00 85.31 86 GLN A N 1
ATOM 691 C CA . GLN A 1 86 ? -22.917 18.843 17.905 1.00 85.31 86 GLN A CA 1
ATOM 692 C C . GLN A 1 86 ? -24.295 18.176 17.862 1.00 85.31 86 GLN A C 1
ATOM 694 O O . GLN A 1 86 ? -25.193 18.601 18.589 1.00 85.31 86 GLN A O 1
ATOM 699 N N . LYS A 1 87 ? -24.438 17.068 17.118 1.00 83.38 87 LYS A N 1
ATOM 700 C CA . LYS A 1 87 ? -25.654 16.235 17.106 1.00 83.38 87 LYS A CA 1
ATOM 701 C C . LYS A 1 87 ? -25.999 15.662 18.481 1.00 83.38 87 LYS A C 1
ATOM 703 O O . LYS A 1 87 ? -27.175 15.583 18.827 1.00 83.38 87 LYS A O 1
ATOM 708 N N . LYS A 1 88 ? -24.994 15.277 19.276 1.00 78.75 88 LYS A N 1
ATOM 709 C CA . LYS A 1 88 ? -25.189 14.781 20.652 1.00 78.75 88 LYS A CA 1
ATOM 710 C C . LYS A 1 88 ? -25.632 15.885 21.620 1.00 78.75 88 LYS A C 1
ATOM 712 O O . LYS A 1 88 ? -26.356 15.595 22.569 1.00 78.75 88 LYS A O 1
ATOM 717 N N . PHE A 1 89 ? -25.245 17.140 21.382 1.00 73.75 89 PHE A N 1
ATOM 718 C CA . PHE A 1 89 ? -25.729 18.289 22.159 1.00 73.75 89 PHE A CA 1
ATOM 719 C C . PHE A 1 89 ? -27.088 18.813 21.667 1.00 73.75 89 PHE A C 1
ATOM 721 O O . PHE A 1 89 ? -27.859 19.350 22.465 1.00 73.75 89 PHE A O 1
ATOM 728 N N . SER A 1 90 ? -27.424 18.625 20.387 1.00 68.25 90 SER A N 1
ATOM 729 C CA . SER A 1 90 ? -28.727 18.962 19.811 1.00 68.25 90 SER A CA 1
ATOM 730 C C . SER A 1 90 ? -29.752 17.841 20.040 1.00 68.25 90 SER A C 1
ATOM 732 O O . SER A 1 90 ? -30.186 17.168 19.106 1.00 68.25 90 SER A O 1
ATOM 734 N N . ASN A 1 91 ? -30.171 17.618 21.285 1.00 52.69 91 ASN A N 1
ATOM 735 C CA . ASN A 1 91 ? -31.373 16.823 21.539 1.00 52.69 91 ASN A CA 1
ATOM 736 C C . ASN A 1 91 ? -32.616 17.612 21.086 1.00 52.69 91 ASN A C 1
ATOM 738 O O . ASN A 1 91 ? -33.183 18.377 21.862 1.00 52.69 91 ASN A O 1
ATOM 742 N N . ALA A 1 92 ? -33.052 17.403 19.841 1.00 38.19 92 ALA A N 1
ATOM 743 C CA . ALA A 1 92 ? -34.431 17.639 19.415 1.00 38.19 92 ALA A CA 1
ATOM 744 C C . ALA A 1 92 ? -35.124 16.272 19.228 1.00 38.19 92 ALA A C 1
ATOM 746 O O . ALA A 1 92 ? -34.524 15.364 18.643 1.00 38.19 92 ALA A O 1
ATOM 747 N N . PRO A 1 93 ? -36.351 16.073 19.746 1.00 43.47 93 PRO A N 1
ATOM 748 C CA . PRO A 1 93 ? -37.018 14.778 19.709 1.00 43.47 93 PRO A CA 1
ATOM 749 C C . PRO A 1 93 ? -37.434 14.428 18.276 1.00 43.47 93 PRO A C 1
ATOM 751 O O . PRO A 1 93 ? -37.992 15.257 17.560 1.00 43.47 93 PRO A O 1
ATOM 754 N N . LYS A 1 94 ? -37.195 13.180 17.861 1.00 43.97 94 LYS A N 1
ATOM 755 C CA . LYS A 1 94 ? -37.769 12.635 16.624 1.00 43.97 94 LYS A CA 1
ATOM 756 C C . LYS A 1 94 ? -39.266 12.385 16.839 1.00 43.97 94 LYS A C 1
ATOM 758 O O . LYS A 1 94 ? -39.588 11.640 17.767 1.00 43.97 94 LYS A O 1
ATOM 763 N N . PRO A 1 95 ? -40.177 12.862 15.978 1.00 41.38 95 PRO A N 1
ATOM 764 C CA . PRO A 1 95 ? -41.462 12.207 15.843 1.00 41.38 95 PRO A CA 1
ATOM 765 C C . PRO A 1 95 ? -41.328 11.037 14.860 1.00 41.38 95 PRO A C 1
ATOM 767 O O . PRO A 1 95 ? -40.867 11.184 13.728 1.00 41.38 95 PRO A O 1
ATOM 770 N N . ALA A 1 96 ? -41.731 9.858 15.323 1.00 40.38 96 ALA A N 1
ATOM 771 C CA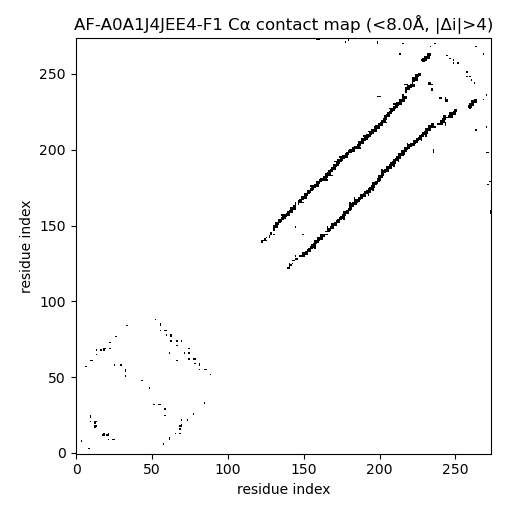 . ALA A 1 96 ? -42.198 8.783 14.463 1.00 40.38 96 ALA A CA 1
ATOM 772 C C . ALA A 1 96 ? -43.577 9.180 13.924 1.00 40.38 96 ALA A C 1
ATOM 774 O O . ALA A 1 96 ? -44.398 9.594 14.727 1.00 40.38 96 ALA A O 1
ATOM 775 N N . PHE A 1 97 ? -43.819 9.077 12.615 1.00 34.06 97 PHE A N 1
ATOM 776 C CA . PHE A 1 97 ? -45.089 8.647 12.009 1.00 34.06 97 PHE A CA 1
ATOM 777 C C . PHE A 1 97 ? -44.953 8.624 10.478 1.00 34.06 97 PHE A C 1
ATOM 779 O O . PHE A 1 97 ? -44.452 9.551 9.848 1.00 34.06 97 PHE A O 1
ATOM 786 N N . SER A 1 98 ? -45.413 7.516 9.910 1.00 37.38 98 SER A N 1
ATOM 787 C CA . SER A 1 98 ? -45.752 7.289 8.508 1.00 37.38 98 SER A CA 1
ATOM 788 C C . SER A 1 98 ? -46.767 8.302 7.978 1.00 37.38 98 SER A C 1
ATOM 790 O O . SER A 1 98 ? -47.726 8.571 8.690 1.00 37.38 98 SER A O 1
ATOM 792 N N . PHE A 1 99 ? -46.666 8.710 6.709 1.00 31.86 99 PHE A N 1
ATOM 793 C CA . PHE A 1 99 ? -47.839 8.901 5.843 1.00 31.86 99 PHE A CA 1
ATOM 794 C C . PHE A 1 99 ? -47.447 8.792 4.364 1.00 31.86 99 PHE A C 1
ATOM 796 O O . PHE A 1 99 ? -46.518 9.438 3.885 1.00 31.86 99 PHE A O 1
ATOM 803 N N . SER A 1 100 ? -48.177 7.938 3.657 1.00 37.62 100 SER A N 1
ATOM 804 C CA . SER A 1 100 ? -48.267 7.856 2.206 1.00 37.62 100 SER A CA 1
ATOM 805 C C . SER A 1 100 ? -49.037 9.059 1.653 1.00 37.62 100 SER A C 1
ATOM 807 O O . SER A 1 100 ? -50.014 9.494 2.259 1.00 37.62 100 SER A O 1
ATOM 809 N N . PHE A 1 101 ? -48.678 9.537 0.457 1.00 30.16 101 PHE A N 1
ATOM 810 C CA . PHE A 1 101 ? -49.650 10.193 -0.416 1.00 30.16 101 PHE A CA 1
ATOM 811 C C . PHE A 1 101 ? -49.391 9.863 -1.884 1.00 30.16 101 PHE A C 1
ATOM 813 O O . PHE A 1 101 ? -48.331 10.111 -2.452 1.00 30.16 101 PHE A O 1
ATOM 820 N N . SER A 1 102 ? -50.407 9.242 -2.465 1.00 31.44 102 SER A N 1
ATOM 821 C CA . SER A 1 102 ? -50.553 8.893 -3.864 1.00 31.44 102 SER A CA 1
ATOM 822 C C . SER A 1 102 ? -51.083 10.068 -4.692 1.00 31.44 102 SER A C 1
ATOM 824 O O . SER A 1 102 ? -51.957 10.791 -4.221 1.00 31.44 102 SER A O 1
ATOM 826 N N . LYS A 1 103 ? -50.724 10.047 -5.985 1.00 32.97 103 LYS A N 1
ATOM 827 C CA . LYS A 1 103 ? -51.555 10.412 -7.153 1.00 32.97 103 LYS A CA 1
ATOM 828 C C . LYS A 1 103 ? -51.576 11.889 -7.588 1.00 32.97 103 LYS A C 1
ATOM 830 O O . LYS A 1 103 ? -52.338 12.680 -7.057 1.00 32.97 103 LYS A O 1
ATOM 835 N N . GLN A 1 104 ? -50.921 12.164 -8.725 1.00 27.36 104 GLN A N 1
ATOM 836 C CA . GLN A 1 104 ? -51.630 12.519 -9.970 1.00 27.36 104 GLN A CA 1
ATOM 837 C C . GLN A 1 104 ? -50.727 12.410 -11.223 1.00 27.36 104 GLN A C 1
ATOM 839 O O . GLN A 1 104 ? -49.717 13.086 -11.360 1.00 27.36 104 GLN A O 1
ATOM 844 N N . MET A 1 105 ? -51.134 11.511 -12.126 1.00 28.00 105 MET A N 1
ATOM 845 C CA . MET A 1 105 ? -50.837 11.429 -13.574 1.00 28.00 105 MET A CA 1
ATOM 846 C C . MET A 1 105 ? -51.824 12.364 -14.323 1.00 28.00 105 MET A C 1
ATOM 848 O O . MET A 1 105 ? -52.866 12.651 -13.737 1.00 28.00 105 MET A O 1
ATOM 852 N N . LYS A 1 106 ? -51.703 12.849 -15.576 1.00 29.30 106 LYS A N 1
ATOM 853 C CA . LYS A 1 106 ? -51.140 12.445 -16.908 1.00 29.30 106 LYS A CA 1
ATOM 854 C C . LYS A 1 106 ? -51.465 13.633 -17.895 1.00 29.30 106 LYS A C 1
ATOM 856 O O . LYS A 1 106 ? -51.991 14.614 -17.368 1.00 29.30 106 LYS A O 1
ATOM 861 N N . PRO A 1 107 ? -51.366 13.590 -19.261 1.00 33.81 107 PRO A N 1
ATOM 862 C CA . PRO A 1 107 ? -50.821 12.611 -20.244 1.00 33.81 107 PRO A CA 1
ATOM 863 C C . PRO A 1 107 ? -49.856 13.246 -21.305 1.00 33.81 107 PRO A C 1
ATOM 865 O O . PRO A 1 107 ? -49.857 14.452 -21.500 1.00 33.81 107 PRO A O 1
ATOM 868 N N . ALA A 1 108 ? -48.850 12.546 -21.851 1.00 28.08 108 ALA A N 1
ATOM 869 C CA . ALA A 1 108 ? -48.792 11.616 -23.006 1.00 28.08 108 ALA A CA 1
ATOM 870 C C . ALA A 1 108 ? -48.876 12.242 -24.425 1.00 28.08 108 ALA A C 1
ATOM 872 O O . ALA A 1 108 ? -49.906 12.790 -24.797 1.00 28.08 108 ALA A O 1
ATOM 873 N N . SER A 1 109 ? -47.831 12.031 -25.243 1.00 28.89 109 SER A N 1
ATOM 874 C CA . SER A 1 109 ? -47.963 11.690 -26.671 1.00 28.89 109 SER A CA 1
ATOM 875 C C . SER A 1 109 ? -46.729 10.915 -27.153 1.00 28.89 109 SER A C 1
ATOM 877 O O . SER A 1 109 ? -45.593 11.284 -26.865 1.00 28.89 109 SER A O 1
ATOM 879 N N . GLU A 1 110 ? -46.994 9.818 -27.856 1.00 29.89 110 GLU A N 1
ATOM 880 C CA . GLU A 1 110 ? -46.072 8.798 -28.365 1.00 29.89 110 GLU A CA 1
ATOM 881 C C . GLU A 1 110 ? -45.627 9.099 -29.807 1.00 29.89 110 GLU A C 1
ATOM 883 O O . GLU A 1 110 ? -46.425 9.629 -30.572 1.00 29.89 110 GLU A O 1
ATOM 888 N N . THR A 1 111 ? -44.421 8.651 -30.198 1.00 24.69 111 THR A N 1
ATOM 889 C CA . THR A 1 111 ? -44.163 8.015 -31.516 1.00 24.69 111 THR A CA 1
ATOM 890 C C . THR A 1 111 ? -42.832 7.223 -31.530 1.00 24.69 111 THR A C 1
ATOM 892 O O . THR A 1 111 ? -41.756 7.807 -31.514 1.00 24.69 111 THR A O 1
ATOM 895 N N . VAL A 1 112 ? -42.945 5.885 -31.471 1.00 28.72 112 VAL A N 1
ATOM 896 C CA . VAL A 1 112 ? -42.285 4.766 -32.222 1.00 28.72 112 VAL A CA 1
ATOM 897 C C . VAL A 1 112 ? -41.068 5.153 -33.130 1.00 28.72 112 VAL A C 1
ATOM 899 O O . VAL A 1 112 ? -41.205 6.083 -33.910 1.00 28.72 112 VAL A O 1
ATOM 902 N N . THR A 1 113 ? -39.859 4.531 -33.180 1.00 22.83 113 THR A N 1
ATOM 903 C CA . THR A 1 113 ? -39.469 3.103 -33.407 1.00 22.83 113 THR A CA 1
ATOM 904 C C . THR A 1 113 ? -37.923 2.845 -33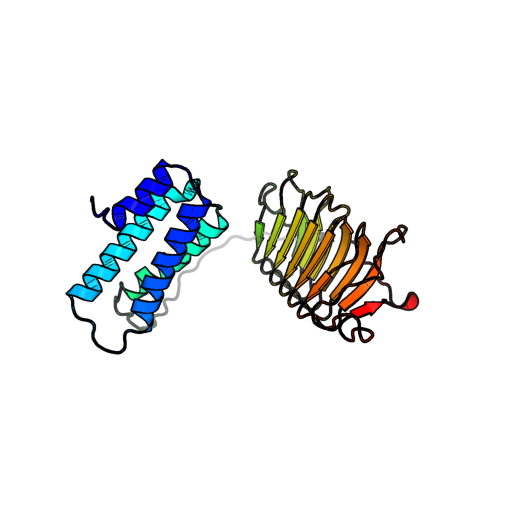.322 1.00 22.83 113 THR A C 1
ATOM 906 O O . THR A 1 113 ? -37.178 3.570 -33.966 1.00 22.83 113 THR A O 1
ATOM 909 N N . LYS A 1 114 ? -37.505 1.726 -32.676 1.00 28.47 114 LYS A N 1
ATOM 910 C CA . LYS A 1 114 ? -36.441 0.700 -32.995 1.00 28.47 114 LYS A CA 1
ATOM 911 C C . LYS A 1 114 ? -34.899 0.999 -33.055 1.00 28.47 114 LYS A C 1
ATOM 913 O O . LYS A 1 114 ? -34.502 2.144 -33.181 1.00 28.47 114 LYS A O 1
ATOM 918 N N . PRO A 1 115 ? -34.025 -0.041 -32.880 1.00 32.41 115 PRO A N 1
ATOM 919 C CA . PRO A 1 115 ? -32.933 -0.062 -31.888 1.00 32.41 115 PRO A CA 1
ATOM 920 C C . PRO A 1 115 ? -31.507 0.004 -32.470 1.00 32.41 115 PRO A C 1
ATOM 922 O O . PRO A 1 115 ? -31.273 -0.470 -33.579 1.00 32.41 115 PRO A O 1
ATOM 925 N N . VAL A 1 116 ? -30.534 0.459 -31.669 1.00 26.77 116 VAL A N 1
ATOM 926 C CA . VAL A 1 116 ? -29.096 0.234 -31.907 1.00 26.77 116 VAL A CA 1
ATOM 927 C C . VAL A 1 116 ? -28.386 -0.014 -30.570 1.00 26.77 116 VAL A C 1
ATOM 929 O O . VAL A 1 116 ? -28.479 0.794 -29.652 1.00 26.77 116 VAL A O 1
ATOM 932 N N . GLN A 1 117 ? -27.717 -1.165 -30.483 1.00 38.28 117 GLN A N 1
ATOM 933 C CA . GLN A 1 117 ? -26.746 -1.546 -29.454 1.00 38.28 117 GLN A CA 1
ATOM 934 C C . GLN A 1 117 ? -25.493 -0.666 -29.559 1.00 38.28 117 GLN A C 1
ATOM 936 O O . GLN A 1 117 ? -25.075 -0.396 -30.685 1.00 38.28 117 GLN A O 1
ATOM 941 N N . LYS A 1 118 ? -24.883 -0.289 -28.425 1.00 25.81 118 LYS A N 1
ATOM 942 C CA . LYS A 1 118 ? -23.443 -0.000 -28.291 1.00 25.81 118 LYS A CA 1
ATOM 943 C C . LYS A 1 118 ? -23.066 0.206 -26.819 1.00 25.81 118 LYS A C 1
ATOM 945 O O . LYS A 1 118 ? -23.449 1.204 -26.224 1.00 25.81 118 LYS A O 1
ATOM 950 N N . ASP A 1 119 ? -22.377 -0.803 -26.295 1.00 26.95 119 ASP A N 1
ATOM 951 C CA . ASP A 1 119 ? -21.171 -0.727 -25.466 1.00 26.95 119 ASP A CA 1
ATOM 952 C C . ASP A 1 119 ? -21.170 0.274 -24.295 1.00 26.95 119 ASP A C 1
ATOM 954 O O . ASP A 1 119 ? -20.781 1.432 -24.432 1.00 26.95 119 ASP A O 1
ATOM 958 N N . ASP A 1 120 ? -21.542 -0.226 -23.112 1.00 26.52 120 ASP A N 1
ATOM 959 C CA . ASP A 1 120 ? -21.333 0.441 -21.824 1.00 26.52 120 ASP A CA 1
ATOM 960 C C . ASP A 1 120 ? -19.860 0.300 -21.379 1.00 26.52 120 ASP A C 1
ATOM 962 O O . ASP A 1 120 ? -19.516 -0.546 -20.552 1.00 26.52 120 ASP A O 1
ATOM 966 N N . GLU A 1 121 ? -18.975 1.149 -21.906 1.00 38.56 121 GLU A N 1
ATOM 967 C CA . GLU A 1 121 ? -17.750 1.549 -21.201 1.00 38.56 121 GLU A CA 1
ATOM 968 C C . GLU A 1 121 ? -18.069 2.793 -20.364 1.00 38.56 121 GLU A C 1
ATOM 970 O O . GLU A 1 121 ? -17.988 3.929 -20.827 1.00 38.56 121 GLU A O 1
ATOM 975 N N . ASN A 1 122 ? -18.476 2.585 -19.110 1.00 31.12 122 ASN A N 1
ATOM 976 C CA . ASN A 1 122 ? -18.619 3.674 -18.147 1.00 31.12 122 ASN A CA 1
ATOM 977 C C . ASN A 1 122 ? -17.238 4.001 -17.555 1.00 31.12 122 ASN A C 1
ATOM 979 O O . ASN A 1 122 ? -16.926 3.616 -16.428 1.00 31.12 122 ASN A O 1
ATOM 983 N N . ASP A 1 123 ? -16.400 4.668 -18.350 1.00 41.91 123 ASP A N 1
ATOM 984 C CA . ASP A 1 123 ? -15.145 5.270 -17.901 1.00 41.91 123 ASP A CA 1
ATOM 985 C C . ASP A 1 123 ? -15.485 6.497 -17.041 1.00 41.91 123 ASP A C 1
ATOM 987 O O . ASP A 1 123 ? -15.692 7.614 -17.530 1.00 41.91 123 ASP A O 1
ATOM 991 N N . GLN A 1 124 ? -15.659 6.275 -15.735 1.00 47.44 124 GLN A N 1
ATOM 992 C CA . GLN A 1 124 ? -15.865 7.369 -14.794 1.00 47.44 124 GLN A CA 1
ATOM 993 C C . GLN A 1 124 ? -14.537 8.093 -14.577 1.00 47.44 124 GLN A C 1
ATOM 995 O O . GLN A 1 124 ? -13.726 7.712 -13.735 1.00 47.44 124 GLN A O 1
ATOM 1000 N N . ASN A 1 125 ? -14.341 9.170 -15.340 1.00 42.81 125 ASN A N 1
ATOM 1001 C CA . ASN A 1 125 ? -13.287 10.150 -15.106 1.00 42.81 125 ASN A CA 1
ATOM 1002 C C . ASN A 1 125 ? -13.459 10.767 -13.709 1.00 42.81 125 ASN A C 1
ATOM 1004 O O . ASN A 1 125 ? -14.317 11.626 -13.483 1.00 42.81 125 ASN A O 1
ATOM 1008 N N . ILE A 1 126 ? -12.636 10.317 -12.763 1.00 50.25 126 ILE A N 1
ATOM 1009 C CA . ILE A 1 126 ? -12.437 10.992 -11.481 1.00 50.25 126 ILE A CA 1
ATOM 1010 C C . ILE A 1 126 ? -11.766 12.344 -11.770 1.00 50.25 126 ILE A C 1
ATOM 1012 O O . ILE A 1 126 ? -10.857 12.386 -12.600 1.00 50.25 126 ILE A O 1
ATOM 1016 N N . PRO A 1 127 ? -12.166 13.449 -11.106 1.00 42.75 127 PRO A N 1
ATOM 1017 C CA . PRO A 1 127 ? -11.535 14.750 -11.293 1.00 42.75 127 PRO A CA 1
ATOM 1018 C C . PRO A 1 127 ? -10.006 14.668 -11.195 1.00 42.75 127 PRO A C 1
ATOM 1020 O O . PRO A 1 127 ? -9.457 14.152 -10.222 1.00 42.75 127 PRO A O 1
ATOM 1023 N N . GLU A 1 128 ? -9.346 15.224 -12.207 1.00 44.56 128 GLU A N 1
ATOM 1024 C CA . GLU A 1 128 ? -7.931 15.082 -12.595 1.00 44.56 128 GLU A CA 1
ATOM 1025 C C . GLU A 1 128 ? -6.898 15.628 -11.577 1.00 44.56 128 GLU A C 1
ATOM 1027 O O . GLU A 1 128 ? -5.754 15.896 -11.924 1.00 44.56 128 GLU A O 1
ATOM 1032 N N . THR A 1 129 ? -7.279 15.860 -10.315 1.00 47.41 129 THR A N 1
ATOM 1033 C CA . THR A 1 129 ? -6.434 16.555 -9.320 1.00 47.41 129 THR A CA 1
ATOM 1034 C C . THR A 1 129 ? -6.595 16.094 -7.869 1.00 47.41 129 THR A C 1
ATOM 1036 O O . THR A 1 129 ? -5.985 16.699 -6.983 1.00 47.41 129 THR A O 1
ATOM 1039 N N . ASP A 1 130 ? -7.386 15.054 -7.577 1.00 56.25 130 ASP A N 1
ATOM 1040 C CA . ASP A 1 130 ? -7.494 14.591 -6.191 1.00 56.25 130 ASP A CA 1
ATOM 1041 C C . ASP A 1 130 ? -6.310 13.693 -5.811 1.00 56.25 130 ASP A C 1
ATOM 1043 O O . ASP A 1 130 ? -6.186 12.556 -6.258 1.00 56.25 130 ASP A O 1
ATOM 1047 N N . TRP A 1 131 ? -5.448 14.199 -4.928 1.00 75.88 131 TRP A N 1
ATOM 1048 C CA . TRP A 1 131 ? -4.369 13.428 -4.306 1.00 75.88 131 TRP A CA 1
ATOM 1049 C C . TRP A 1 131 ? -4.895 12.317 -3.393 1.00 75.88 131 TRP A C 1
ATOM 1051 O O . TRP A 1 131 ? -4.110 11.505 -2.908 1.00 75.88 131 TRP A O 1
ATOM 1061 N N . THR A 1 132 ? -6.197 12.305 -3.086 1.00 85.38 132 THR A N 1
ATOM 1062 C CA . THR A 1 132 ? -6.843 11.290 -2.254 1.00 85.38 132 THR A CA 1
ATOM 1063 C C . THR A 1 132 ? -8.022 10.638 -2.967 1.00 85.38 132 THR A C 1
ATOM 1065 O O . THR A 1 132 ? -9.154 11.112 -2.913 1.00 85.38 132 THR A O 1
ATOM 1068 N N . LEU A 1 133 ? -7.794 9.460 -3.538 1.00 88.62 133 LEU A N 1
ATOM 1069 C CA . LEU A 1 133 ? -8.884 8.621 -4.013 1.00 88.62 133 LEU A CA 1
ATOM 1070 C C . LEU A 1 133 ? -9.503 7.897 -2.819 1.00 88.62 133 LEU A C 1
ATOM 1072 O O . LEU A 1 133 ? -8.790 7.258 -2.037 1.00 88.62 133 LEU A O 1
ATOM 1076 N N . HIS A 1 134 ? -10.821 7.988 -2.653 1.00 92.12 134 HIS A N 1
ATOM 1077 C CA . HIS A 1 134 ? -11.476 7.390 -1.496 1.00 92.12 134 HIS A CA 1
ATOM 1078 C C . HIS A 1 134 ? -12.897 6.890 -1.745 1.00 92.12 134 HIS A C 1
ATOM 1080 O O . HIS A 1 134 ? -13.590 7.412 -2.610 1.00 92.12 134 HIS A O 1
ATOM 1086 N N . ASP A 1 135 ? -13.327 5.919 -0.931 1.00 92.06 135 ASP A N 1
ATOM 1087 C CA . ASP A 1 135 ? -14.708 5.407 -0.867 1.00 92.06 135 ASP A CA 1
ATOM 1088 C C . ASP A 1 135 ? -15.241 4.889 -2.221 1.00 92.06 135 ASP A C 1
ATOM 1090 O O . ASP A 1 135 ? -16.414 5.053 -2.559 1.00 92.06 135 ASP A O 1
ATOM 1094 N N . LEU A 1 136 ? -14.370 4.236 -2.997 1.00 92.69 136 LEU A N 1
ATOM 1095 C CA . LEU A 1 136 ? -14.690 3.702 -4.322 1.00 92.69 136 LEU A CA 1
ATOM 1096 C C . LEU A 1 136 ? -14.981 2.207 -4.258 1.00 92.69 136 LEU A C 1
ATOM 1098 O O . LEU A 1 136 ? -14.250 1.448 -3.617 1.00 92.69 136 LEU A O 1
ATOM 1102 N N . LYS A 1 137 ? -16.047 1.790 -4.945 1.00 96.94 137 LYS A N 1
ATOM 1103 C CA . LYS A 1 137 ? -16.483 0.394 -4.998 1.00 96.94 137 LYS A CA 1
ATOM 1104 C C . LYS A 1 137 ? -16.879 -0.031 -6.398 1.00 96.94 137 LYS A C 1
ATOM 1106 O O . LYS A 1 137 ? -17.504 0.763 -7.096 1.00 96.94 137 LYS A O 1
ATOM 1111 N N . ASP A 1 138 ? -16.565 -1.276 -6.748 1.00 97.12 138 ASP A N 1
ATOM 1112 C CA . ASP A 1 138 ? -16.999 -1.942 -7.984 1.00 97.12 138 ASP A CA 1
ATOM 1113 C C . ASP A 1 138 ? -16.652 -1.137 -9.251 1.00 97.12 138 ASP A C 1
ATOM 1115 O O . ASP A 1 138 ? -17.450 -1.016 -10.182 1.00 97.12 138 ASP A O 1
ATOM 1119 N N . GLN A 1 139 ? -15.458 -0.538 -9.269 1.00 93.50 139 GLN A N 1
ATOM 1120 C CA . GLN A 1 139 ? -15.033 0.385 -10.319 1.00 93.50 139 GLN A CA 1
ATOM 1121 C C . GLN A 1 139 ? -13.688 0.018 -10.932 1.00 93.50 139 GLN A C 1
ATOM 1123 O O . GLN A 1 139 ? -12.768 -0.458 -10.267 1.00 93.50 139 GLN A O 1
ATOM 1128 N N . LYS A 1 140 ? -13.557 0.320 -12.222 1.00 96.81 140 LYS A N 1
ATOM 1129 C CA . LYS A 1 140 ? -12.308 0.248 -12.970 1.00 96.81 140 LYS A CA 1
ATOM 1130 C C . LYS A 1 140 ? -11.920 1.663 -13.384 1.00 96.81 140 LYS A C 1
ATOM 1132 O O . LYS A 1 140 ? -12.687 2.321 -14.074 1.00 96.81 140 LYS A O 1
ATOM 1137 N N . ILE A 1 141 ? -10.780 2.142 -12.900 1.00 93.88 141 ILE A N 1
ATOM 1138 C CA . ILE A 1 141 ? -10.425 3.564 -12.885 1.00 93.88 141 ILE A CA 1
ATOM 1139 C C . ILE A 1 141 ? -9.027 3.753 -13.457 1.00 93.88 141 ILE A C 1
ATOM 1141 O O . ILE A 1 141 ? -8.088 3.059 -13.059 1.00 93.88 141 ILE A O 1
ATOM 1145 N N . LYS A 1 142 ? -8.881 4.752 -14.323 1.00 95.25 142 LYS A N 1
ATOM 1146 C CA . LYS A 1 142 ? -7.585 5.332 -14.674 1.00 95.25 142 LYS A CA 1
ATOM 1147 C C . LYS A 1 142 ? -7.388 6.647 -13.936 1.00 95.25 142 LYS A C 1
ATOM 1149 O O . LYS A 1 142 ? -8.335 7.404 -13.736 1.00 95.25 142 LYS A O 1
ATOM 1154 N N . HIS A 1 143 ? -6.160 6.914 -13.517 1.00 89.88 143 HIS A N 1
ATOM 1155 C CA . HIS A 1 143 ? -5.808 8.150 -12.837 1.00 89.88 143 HIS A CA 1
ATOM 1156 C C . HIS A 1 143 ? -4.413 8.624 -13.249 1.00 89.88 143 HIS A C 1
ATOM 1158 O O . HIS A 1 143 ? -3.538 7.818 -13.562 1.00 89.88 143 HIS A O 1
ATOM 1164 N N . GLN A 1 144 ? -4.194 9.935 -13.210 1.00 88.88 144 GLN A N 1
ATOM 1165 C CA . GLN A 1 144 ? -2.892 10.546 -13.449 1.00 88.88 144 GLN A CA 1
ATOM 1166 C C . GLN A 1 144 ? -2.434 11.300 -12.204 1.00 88.88 144 GLN A C 1
ATOM 1168 O O . GLN A 1 144 ? -3.181 12.062 -11.601 1.00 88.88 144 GLN A O 1
ATOM 1173 N N . CYS A 1 145 ? -1.183 11.078 -11.826 1.00 85.69 145 CYS A N 1
ATOM 1174 C CA . CYS A 1 145 ? -0.501 11.765 -10.745 1.00 85.69 145 CYS A CA 1
ATOM 1175 C C . CYS A 1 145 ? -0.025 13.150 -11.195 1.00 85.69 145 CYS A C 1
ATOM 1177 O O . CYS A 1 145 ? 0.591 13.286 -12.248 1.00 85.69 145 CYS A O 1
ATOM 1179 N N . ASP A 1 146 ? -0.193 14.173 -10.364 1.00 84.00 146 ASP A N 1
ATOM 1180 C CA . ASP A 1 146 ? 0.323 15.526 -10.622 1.00 84.00 146 ASP A CA 1
ATOM 1181 C C . ASP A 1 146 ? 1.762 15.736 -10.101 1.00 84.00 146 ASP A C 1
ATOM 1183 O O . ASP A 1 146 ? 2.203 16.866 -9.877 1.00 84.00 146 ASP A O 1
ATOM 1187 N N . GLY A 1 147 ? 2.494 14.644 -9.858 1.00 80.56 147 GLY A N 1
ATOM 1188 C CA . GLY A 1 147 ? 3.834 14.671 -9.272 1.00 80.56 147 GLY A CA 1
ATOM 1189 C C . GLY A 1 147 ? 3.845 14.850 -7.750 1.00 80.56 147 GLY A C 1
ATOM 1190 O O . GLY A 1 147 ? 4.876 15.226 -7.188 1.00 80.56 147 GLY A O 1
ATOM 1191 N N . LYS A 1 148 ? 2.727 14.590 -7.061 1.00 85.75 148 LYS A N 1
ATOM 1192 C CA . LYS A 1 148 ? 2.640 14.588 -5.590 1.00 85.75 148 LYS A CA 1
ATOM 1193 C C . LYS A 1 148 ? 2.327 13.201 -5.026 1.00 85.75 148 LYS A C 1
ATOM 1195 O O . LYS A 1 148 ? 2.211 12.213 -5.741 1.00 85.75 148 LYS A O 1
ATOM 1200 N N . HIS A 1 149 ? 2.260 13.123 -3.697 1.00 90.56 149 HIS A N 1
ATOM 1201 C CA . HIS A 1 149 ? 1.832 11.915 -2.998 1.00 90.56 149 HIS A CA 1
ATOM 1202 C C . HIS A 1 149 ? 0.375 11.572 -3.331 1.00 90.56 149 HIS A C 1
ATOM 1204 O O . HIS A 1 149 ? -0.474 12.455 -3.244 1.00 90.56 149 HIS A O 1
ATOM 1210 N N . ILE A 1 150 ? 0.089 10.298 -3.608 1.00 92.19 150 ILE A N 1
ATOM 1211 C CA . ILE A 1 150 ? -1.278 9.788 -3.796 1.00 92.19 150 ILE A CA 1
ATOM 1212 C C . ILE A 1 150 ? -1.688 8.934 -2.595 1.00 92.19 150 ILE A C 1
ATOM 1214 O O . ILE A 1 150 ? -0.935 8.074 -2.142 1.00 92.19 150 ILE A O 1
ATOM 1218 N N . SER A 1 151 ? -2.906 9.131 -2.099 1.00 94.50 151 SER A N 1
ATOM 1219 C CA . SER A 1 151 ? -3.504 8.328 -1.037 1.00 94.50 151 SER A CA 1
ATOM 1220 C C . SER A 1 151 ? -4.769 7.630 -1.525 1.00 94.50 151 SER A C 1
ATOM 1222 O O . SER A 1 151 ? -5.707 8.270 -1.983 1.00 94.50 151 SER A O 1
ATOM 1224 N N . ILE A 1 152 ? -4.806 6.308 -1.411 1.00 95.62 152 ILE A N 1
ATOM 1225 C CA . ILE A 1 152 ? -5.917 5.451 -1.824 1.00 95.62 152 ILE A CA 1
ATOM 1226 C C . ILE A 1 152 ? -6.543 4.864 -0.567 1.00 95.62 152 ILE A C 1
ATOM 1228 O O . ILE A 1 152 ? -5.896 4.111 0.163 1.00 95.62 152 ILE A O 1
ATOM 1232 N N . ASN A 1 153 ? -7.794 5.222 -0.291 1.00 95.00 153 ASN A N 1
ATOM 1233 C CA . ASN A 1 153 ? -8.455 4.904 0.971 1.00 95.00 153 ASN A CA 1
ATOM 1234 C C . ASN A 1 153 ? -9.820 4.249 0.756 1.00 95.00 153 ASN A C 1
ATOM 1236 O O . ASN A 1 153 ? -10.639 4.783 0.027 1.00 95.00 153 ASN A O 1
ATOM 1240 N N . GLN A 1 154 ? -10.140 3.174 1.477 1.00 94.00 154 GLN A N 1
ATOM 1241 C CA . GLN A 1 154 ? -11.500 2.602 1.472 1.00 94.00 154 GLN A CA 1
ATOM 1242 C C . GLN A 1 154 ? -11.961 2.163 0.069 1.00 94.00 154 GLN A C 1
ATOM 1244 O O . GLN A 1 154 ? -12.988 2.614 -0.432 1.00 94.00 154 GLN A O 1
ATOM 1249 N N . PHE A 1 155 ? -11.172 1.300 -0.574 1.00 98.06 155 PHE A N 1
ATOM 1250 C CA . PHE A 1 155 ? -11.500 0.724 -1.883 1.00 98.06 155 PHE A CA 1
ATOM 1251 C C . PHE A 1 155 ? -12.062 -0.693 -1.731 1.00 98.06 155 PHE A C 1
ATOM 1253 O O . PHE A 1 155 ? -11.551 -1.468 -0.923 1.00 98.06 155 PHE A O 1
ATOM 1260 N N . GLU A 1 156 ? -13.057 -1.064 -2.534 1.00 98.31 156 GLU A N 1
ATOM 1261 C CA . GLU A 1 156 ? -13.608 -2.425 -2.546 1.00 98.31 156 GLU A CA 1
ATOM 1262 C C . GLU A 1 156 ? -13.934 -2.886 -3.972 1.00 98.31 156 GLU A C 1
ATOM 1264 O O . GLU A 1 156 ? -14.646 -2.194 -4.689 1.00 98.31 156 GLU A O 1
ATOM 1269 N N . ASN A 1 157 ? -13.454 -4.058 -4.393 1.00 98.19 157 ASN A N 1
ATOM 1270 C CA . ASN A 1 157 ? -13.726 -4.614 -5.730 1.00 98.19 157 ASN A CA 1
ATOM 1271 C C . ASN A 1 157 ? -13.309 -3.684 -6.888 1.00 98.19 157 ASN A C 1
ATOM 1273 O O . ASN A 1 157 ? -13.997 -3.598 -7.906 1.00 98.19 157 ASN A O 1
ATOM 1277 N N . CYS A 1 158 ? -12.201 -2.958 -6.733 1.00 98.06 158 CYS A N 1
ATOM 1278 C CA . CYS A 1 158 ? -11.763 -1.965 -7.712 1.00 98.06 158 CYS A CA 1
ATOM 1279 C C . CYS A 1 158 ? -10.516 -2.400 -8.483 1.00 98.06 158 CYS A C 1
ATOM 1281 O O . CYS A 1 158 ? -9.633 -3.060 -7.944 1.00 98.06 158 CYS A O 1
ATOM 1283 N N . THR A 1 159 ? -10.393 -1.945 -9.727 1.00 98.31 159 THR A N 1
ATOM 1284 C CA . THR A 1 159 ? -9.140 -1.988 -10.493 1.00 98.31 159 THR A CA 1
ATOM 1285 C C . THR A 1 159 ? -8.690 -0.561 -10.770 1.00 98.31 159 THR A C 1
ATOM 1287 O O . THR A 1 159 ? -9.415 0.193 -11.407 1.00 98.31 159 THR A O 1
ATOM 1290 N N . LEU A 1 160 ? -7.512 -0.170 -10.294 1.00 97.31 160 LEU A N 1
ATOM 1291 C CA . LEU A 1 160 ? -6.961 1.171 -10.484 1.00 97.31 160 LEU A CA 1
ATOM 1292 C C . LEU A 1 160 ? -5.638 1.093 -11.246 1.00 97.31 160 LEU A C 1
ATOM 1294 O O . LEU A 1 160 ? -4.710 0.418 -10.800 1.00 97.31 160 LEU A O 1
ATOM 1298 N N . LEU A 1 161 ? -5.547 1.839 -12.344 1.00 97.19 161 LEU A N 1
ATOM 1299 C CA . LEU A 1 161 ? -4.305 2.129 -13.053 1.00 97.19 161 LEU A CA 1
ATOM 1300 C C . LEU A 1 161 ? -3.913 3.587 -12.815 1.00 97.19 161 LEU A C 1
ATOM 1302 O O . LEU A 1 161 ? -4.696 4.488 -13.109 1.00 97.19 161 LEU A O 1
ATOM 1306 N N . ILE A 1 162 ? -2.691 3.819 -12.335 1.00 94.94 162 ILE A N 1
ATOM 1307 C CA . ILE A 1 162 ? -2.079 5.152 -12.370 1.00 94.94 162 ILE A CA 1
ATOM 1308 C C . ILE A 1 162 ? -1.145 5.196 -13.573 1.00 94.94 162 ILE A C 1
ATOM 1310 O O . ILE A 1 162 ? -0.190 4.431 -13.628 1.00 94.94 162 ILE A O 1
ATOM 1314 N N . GLU A 1 163 ? -1.441 6.032 -14.563 1.00 92.44 163 GLU A N 1
ATOM 1315 C CA . GLU A 1 163 ? -0.811 5.936 -15.890 1.00 92.44 163 GLU A CA 1
ATOM 1316 C C . GLU A 1 163 ? 0.637 6.451 -15.929 1.00 92.44 163 GLU A C 1
ATOM 1318 O O . GLU A 1 163 ? 1.403 6.092 -16.823 1.00 92.44 163 GLU A O 1
ATOM 1323 N N . ASN A 1 164 ? 1.025 7.282 -14.965 1.00 91.62 164 ASN A N 1
ATOM 1324 C CA . ASN A 1 164 ? 2.326 7.940 -14.909 1.00 91.62 164 ASN A CA 1
ATOM 1325 C C . ASN A 1 164 ? 3.064 7.684 -13.584 1.00 91.62 164 ASN A C 1
ATOM 1327 O O . ASN A 1 164 ? 2.603 6.952 -12.708 1.00 91.62 164 ASN A O 1
ATOM 1331 N N . GLU A 1 165 ? 4.260 8.261 -13.461 1.00 93.31 165 GLU A N 1
ATOM 1332 C CA . GLU A 1 165 ? 5.104 8.078 -12.283 1.00 93.31 165 GLU A CA 1
ATOM 1333 C C . GLU A 1 165 ? 4.535 8.748 -11.026 1.00 93.31 165 GLU A C 1
ATOM 1335 O O . GLU A 1 165 ? 3.981 9.850 -11.057 1.00 93.31 165 GLU A O 1
ATOM 1340 N N . VAL A 1 166 ? 4.727 8.087 -9.884 1.00 93.81 166 VAL A N 1
ATOM 1341 C CA . VAL A 1 166 ? 4.259 8.570 -8.582 1.00 93.81 166 VAL A CA 1
ATOM 1342 C C . VAL A 1 166 ? 5.441 8.701 -7.618 1.00 93.81 166 VAL A C 1
ATOM 1344 O O . VAL A 1 166 ? 6.139 7.719 -7.373 1.00 93.81 166 VAL A O 1
ATOM 1347 N N . PRO A 1 167 ? 5.691 9.870 -7.003 1.00 93.38 167 PRO A N 1
ATOM 1348 C CA . PRO A 1 167 ? 6.782 10.006 -6.036 1.00 93.38 167 PRO A CA 1
ATOM 1349 C C . PRO A 1 167 ? 6.607 9.151 -4.784 1.00 93.38 167 PRO A C 1
ATOM 1351 O O . PRO A 1 167 ? 7.562 8.578 -4.264 1.00 93.38 167 PRO A O 1
ATOM 1354 N N . SER A 1 168 ? 5.385 9.076 -4.267 1.00 95.38 168 SER A N 1
ATOM 1355 C CA . SER A 1 168 ? 5.049 8.207 -3.143 1.00 95.38 168 SER A CA 1
ATOM 1356 C C . SER A 1 168 ? 3.557 7.929 -3.116 1.00 95.38 168 SER A C 1
ATOM 1358 O O . SER A 1 168 ? 2.760 8.771 -3.528 1.00 95.38 168 SER A O 1
ATOM 1360 N N . ILE A 1 169 ? 3.178 6.766 -2.603 1.00 97.56 169 ILE A N 1
ATOM 1361 C CA . ILE A 1 169 ? 1.785 6.328 -2.605 1.00 97.56 169 ILE A CA 1
ATOM 1362 C C . ILE A 1 169 ? 1.421 5.634 -1.295 1.00 97.56 169 ILE A C 1
ATOM 1364 O O . ILE A 1 169 ? 2.246 4.959 -0.677 1.00 97.56 169 ILE A O 1
ATOM 1368 N N . SER A 1 170 ? 0.192 5.820 -0.833 1.00 98.00 170 SER A N 1
ATOM 1369 C CA . SER A 1 170 ? -0.346 5.103 0.319 1.00 98.00 170 SER A CA 1
ATOM 1370 C C . SER A 1 170 ? -1.634 4.383 -0.040 1.00 98.00 170 SER A C 1
ATOM 1372 O O . SER A 1 170 ? -2.480 4.928 -0.741 1.00 98.00 170 SER A O 1
ATOM 1374 N N . PHE A 1 171 ? -1.784 3.163 0.463 1.00 98.50 171 PHE A N 1
ATOM 1375 C CA . PHE A 1 171 ? -2.991 2.356 0.339 1.00 98.50 171 PHE A CA 1
ATOM 1376 C C . PHE A 1 171 ? -3.478 2.019 1.737 1.00 98.50 171 PHE A C 1
ATOM 1378 O O . PHE A 1 171 ? -2.718 1.498 2.555 1.00 98.50 171 PHE A O 1
ATOM 1385 N N . ASN A 1 172 ? -4.735 2.321 2.028 1.00 97.88 172 ASN A N 1
ATOM 1386 C CA . ASN A 1 172 ? -5.301 2.108 3.345 1.00 97.88 172 ASN A CA 1
ATOM 1387 C C . ASN A 1 172 ? -6.732 1.585 3.247 1.00 97.88 172 ASN A C 1
ATOM 1389 O O . ASN A 1 172 ? -7.602 2.228 2.663 1.00 97.88 172 ASN A O 1
ATOM 1393 N N . ASN A 1 173 ? -6.988 0.445 3.887 1.00 97.19 173 ASN A N 1
ATOM 1394 C CA . ASN A 1 173 ? -8.310 -0.175 3.930 1.00 97.19 173 ASN A CA 1
ATOM 1395 C C . ASN A 1 173 ? -8.853 -0.503 2.525 1.00 97.19 173 ASN A C 1
ATOM 1397 O O . ASN A 1 173 ? -9.859 0.064 2.106 1.00 97.19 173 ASN A O 1
ATOM 1401 N N . ALA A 1 174 ? -8.167 -1.373 1.781 1.00 98.31 174 ALA A N 1
ATOM 1402 C CA . ALA A 1 174 ? -8.614 -1.829 0.463 1.00 98.31 174 ALA A CA 1
ATOM 1403 C C . ALA A 1 174 ? -8.924 -3.330 0.467 1.00 98.31 174 ALA A C 1
ATOM 1405 O O . ALA A 1 174 ? -8.199 -4.103 1.092 1.00 98.31 174 ALA A O 1
ATOM 1406 N N . LYS A 1 175 ? -9.971 -3.751 -0.244 1.00 98.75 175 LYS A N 1
ATOM 1407 C CA . LYS A 1 175 ? -10.389 -5.153 -0.291 1.00 98.75 175 LYS A CA 1
ATOM 1408 C C . LYS A 1 175 ? -10.723 -5.612 -1.703 1.00 98.75 175 LYS A C 1
ATOM 1410 O O . LYS A 1 175 ? -11.519 -4.968 -2.375 1.00 98.75 175 LYS A O 1
ATOM 1415 N N . ASN A 1 176 ? -10.195 -6.767 -2.106 1.00 98.56 176 ASN A N 1
ATOM 1416 C CA . ASN A 1 176 ? -10.473 -7.359 -3.419 1.00 98.56 176 ASN A CA 1
ATOM 1417 C C . ASN A 1 176 ? -10.147 -6.397 -4.580 1.00 98.56 176 ASN A C 1
ATOM 1419 O O . ASN A 1 176 ? -10.944 -6.222 -5.498 1.00 98.56 176 ASN A O 1
ATOM 1423 N N . CYS A 1 177 ? -9.003 -5.714 -4.500 1.00 98.69 177 CYS A N 1
ATOM 1424 C CA . CYS A 1 177 ? -8.623 -4.683 -5.464 1.00 98.69 177 CYS A CA 1
ATOM 1425 C C . CYS A 1 177 ? -7.353 -5.036 -6.235 1.00 98.69 177 CYS A C 1
ATOM 1427 O O . CYS A 1 177 ? -6.440 -5.665 -5.704 1.00 98.69 177 CYS A O 1
ATOM 1429 N N . ILE A 1 178 ? -7.263 -4.537 -7.462 1.00 98.75 178 ILE A N 1
ATOM 1430 C CA . ILE A 1 178 ? -6.072 -4.602 -8.303 1.00 98.75 178 ILE A CA 1
ATOM 1431 C C . ILE A 1 178 ? -5.522 -3.185 -8.463 1.00 98.75 178 ILE A C 1
ATOM 1433 O O . ILE A 1 178 ? -6.237 -2.276 -8.881 1.00 98.75 178 ILE A O 1
ATOM 1437 N N . PHE A 1 179 ? -4.247 -2.997 -8.145 1.00 98.38 179 PHE A N 1
ATOM 1438 C CA . PHE A 1 179 ? -3.560 -1.716 -8.247 1.00 98.38 179 PHE A CA 1
ATOM 1439 C C . PHE A 1 179 ? -2.350 -1.848 -9.167 1.00 98.38 179 PHE A C 1
ATOM 1441 O O . PHE A 1 179 ? -1.393 -2.557 -8.850 1.00 98.38 179 PHE A O 1
ATOM 1448 N N . ILE A 1 180 ? -2.388 -1.141 -10.293 1.00 97.88 180 ILE A N 1
ATOM 1449 C CA . ILE A 1 180 ? -1.327 -1.111 -11.297 1.00 97.88 180 ILE A CA 1
ATOM 1450 C C . ILE A 1 180 ? -0.730 0.296 -11.290 1.00 97.88 180 ILE A C 1
ATOM 1452 O O . ILE A 1 180 ? -1.396 1.265 -11.650 1.00 97.88 180 ILE A O 1
ATOM 1456 N N . VAL A 1 181 ? 0.520 0.423 -10.845 1.00 95.88 181 VAL A N 1
ATOM 1457 C CA . VAL A 1 181 ? 1.249 1.703 -10.836 1.00 95.88 181 VAL A CA 1
ATOM 1458 C C . VAL A 1 181 ? 2.632 1.448 -11.425 1.00 95.88 181 VAL A C 1
ATOM 1460 O O . VAL A 1 181 ? 3.488 0.912 -10.723 1.00 95.88 181 VAL A O 1
ATOM 1463 N N . PRO A 1 182 ? 2.873 1.795 -12.703 1.00 92.19 182 PRO A N 1
ATOM 1464 C CA . PRO A 1 182 ? 4.083 1.406 -13.418 1.00 92.19 182 PRO A CA 1
ATOM 1465 C C . PRO A 1 182 ? 5.365 1.755 -12.663 1.00 92.19 182 PRO A C 1
ATOM 1467 O O . PRO A 1 182 ? 6.251 0.911 -12.539 1.00 92.19 182 PRO A O 1
ATOM 1470 N N . ILE A 1 183 ? 5.457 2.980 -12.133 1.00 94.38 183 ILE A N 1
ATOM 1471 C CA . ILE A 1 183 ? 6.655 3.476 -11.452 1.00 94.38 183 ILE A CA 1
ATOM 1472 C C . ILE A 1 183 ? 6.272 4.290 -10.217 1.00 94.38 183 ILE A C 1
ATOM 1474 O O . ILE A 1 183 ? 5.580 5.305 -10.304 1.00 94.38 183 ILE A O 1
ATOM 1478 N N . VAL A 1 184 ? 6.816 3.890 -9.070 1.00 96.25 184 VAL A N 1
ATOM 1479 C CA . VAL A 1 184 ? 6.821 4.656 -7.826 1.00 96.25 184 VAL A CA 1
ATOM 1480 C C . VAL A 1 184 ? 8.263 5.055 -7.504 1.00 96.25 184 VAL A C 1
ATOM 1482 O O . VAL A 1 184 ? 9.069 4.252 -7.036 1.00 96.25 184 VAL A O 1
ATOM 1485 N N . THR A 1 185 ? 8.627 6.314 -7.741 1.00 95.25 185 THR A N 1
ATOM 1486 C CA . THR A 1 185 ? 10.033 6.760 -7.662 1.00 95.25 185 THR A CA 1
ATOM 1487 C C . THR A 1 185 ? 10.569 6.882 -6.231 1.00 95.25 185 THR A C 1
ATOM 1489 O O . THR A 1 185 ? 11.776 7.074 -6.044 1.00 95.25 185 THR A O 1
ATOM 1492 N N . GLY A 1 186 ? 9.706 6.746 -5.223 1.00 95.38 186 GLY A N 1
ATOM 1493 C CA . GLY A 1 186 ? 10.042 6.750 -3.802 1.00 95.38 186 GLY A CA 1
ATOM 1494 C C . GLY A 1 186 ? 9.465 5.543 -3.067 1.00 95.38 186 GLY A C 1
ATOM 1495 O O . GLY A 1 186 ? 9.937 4.418 -3.239 1.00 95.38 186 GLY A O 1
ATOM 1496 N N . SER A 1 187 ? 8.493 5.782 -2.187 1.00 96.25 187 SER A N 1
ATOM 1497 C CA . SER A 1 187 ? 7.988 4.774 -1.251 1.00 96.25 187 SER A CA 1
ATOM 1498 C C . SER A 1 187 ? 6.495 4.492 -1.398 1.00 96.25 187 SER A C 1
ATOM 1500 O O . SER A 1 187 ? 5.706 5.375 -1.740 1.00 96.25 187 SER A O 1
ATOM 1502 N N . ALA A 1 188 ? 6.113 3.255 -1.081 1.00 98.25 188 ALA A N 1
ATOM 1503 C CA . ALA A 1 188 ? 4.728 2.846 -0.910 1.00 98.25 188 ALA A CA 1
ATOM 1504 C C . ALA A 1 188 ? 4.506 2.359 0.516 1.00 98.25 188 ALA A C 1
ATOM 1506 O O . ALA A 1 188 ? 5.305 1.588 1.062 1.00 98.25 188 ALA A O 1
ATOM 1507 N N . HIS A 1 189 ? 3.395 2.799 1.096 1.00 98.31 189 HIS A N 1
ATOM 1508 C CA . HIS A 1 189 ? 2.922 2.310 2.380 1.00 98.31 189 HIS A CA 1
ATOM 1509 C C . HIS A 1 189 ? 1.546 1.673 2.217 1.00 98.31 189 HIS A C 1
ATOM 1511 O O . HIS A 1 189 ? 0.600 2.333 1.795 1.00 98.31 189 HIS A O 1
ATOM 1517 N N . ILE A 1 190 ? 1.438 0.392 2.550 1.00 98.75 190 ILE A N 1
ATOM 1518 C CA . ILE A 1 190 ? 0.207 -0.386 2.411 1.00 98.75 190 ILE A CA 1
ATOM 1519 C C . ILE A 1 190 ? -0.253 -0.780 3.803 1.00 98.75 190 ILE A C 1
ATOM 1521 O O . ILE A 1 190 ? 0.516 -1.326 4.588 1.00 98.75 190 ILE A O 1
ATOM 1525 N N . THR A 1 191 ? -1.493 -0.465 4.146 1.00 98.44 191 THR A N 1
ATOM 1526 C CA . THR A 1 191 ? -2.057 -0.741 5.464 1.00 98.44 191 THR A CA 1
ATOM 1527 C C . THR A 1 191 ? -3.469 -1.295 5.337 1.00 98.44 191 THR A C 1
ATOM 1529 O O . THR A 1 191 ? -4.280 -0.757 4.585 1.00 98.44 191 THR A O 1
ATOM 1532 N N . LYS A 1 192 ? -3.801 -2.342 6.105 1.00 98.25 192 LYS A N 1
ATOM 1533 C CA . LYS A 1 192 ? -5.174 -2.880 6.184 1.00 98.25 192 LYS A CA 1
ATOM 1534 C C . LYS A 1 192 ? -5.752 -3.279 4.823 1.00 98.25 192 LYS A C 1
ATOM 1536 O O . LYS A 1 192 ? -6.907 -2.983 4.541 1.00 98.25 192 LYS A O 1
ATOM 1541 N N . CYS A 1 193 ? -4.948 -3.893 3.960 1.00 98.56 193 CYS A N 1
ATOM 1542 C CA . CYS A 1 193 ? -5.435 -4.402 2.680 1.00 98.56 193 CYS A CA 1
ATOM 1543 C C . CYS A 1 193 ? -5.722 -5.910 2.761 1.00 98.56 193 CYS A C 1
ATOM 1545 O O . CYS A 1 193 ? -5.058 -6.627 3.506 1.00 98.56 193 CYS A O 1
ATOM 1547 N N . GLU A 1 194 ? -6.712 -6.402 2.021 1.00 98.75 194 GLU A N 1
ATOM 1548 C CA . GLU A 1 194 ? -7.091 -7.820 2.018 1.00 98.75 194 GLU A CA 1
ATOM 1549 C C . GLU A 1 194 ? -7.448 -8.288 0.604 1.00 98.75 194 GLU A C 1
ATOM 1551 O O . GLU A 1 194 ? -8.264 -7.659 -0.070 1.00 98.75 194 GLU A O 1
ATOM 1556 N N . SER A 1 195 ? -6.928 -9.443 0.176 1.00 98.56 195 SER A N 1
ATOM 1557 C CA . SER A 1 195 ? -7.264 -10.028 -1.137 1.00 98.56 195 SER A CA 1
ATOM 1558 C C . SER A 1 195 ? -6.938 -9.097 -2.311 1.00 98.56 195 SER A C 1
ATOM 1560 O O . SER A 1 195 ? -7.698 -9.021 -3.270 1.00 98.56 195 SER A O 1
ATOM 1562 N N . CYS A 1 196 ? -5.845 -8.338 -2.221 1.00 98.75 196 CYS A N 1
ATOM 1563 C CA . CYS A 1 196 ? -5.460 -7.378 -3.254 1.00 98.75 196 CYS A CA 1
ATOM 1564 C C . CYS A 1 196 ? -4.315 -7.901 -4.133 1.00 98.75 196 CYS A C 1
ATOM 1566 O O . CYS A 1 196 ? -3.568 -8.805 -3.755 1.00 98.75 196 CYS A O 1
ATOM 1568 N N . THR A 1 197 ? -4.132 -7.279 -5.293 1.00 98.75 197 THR A N 1
ATOM 1569 C CA . THR A 1 197 ? -2.958 -7.471 -6.147 1.00 98.75 197 THR A CA 1
ATOM 1570 C C . THR A 1 197 ? -2.306 -6.129 -6.435 1.00 98.75 197 THR A C 1
ATOM 1572 O O . THR A 1 197 ? -2.971 -5.186 -6.860 1.00 98.75 197 THR A O 1
ATOM 1575 N N . PHE A 1 198 ? -0.999 -6.050 -6.217 1.00 98.50 198 PHE A N 1
ATOM 1576 C CA . PHE A 1 198 ? -0.193 -4.852 -6.410 1.00 98.50 198 PHE A CA 1
ATOM 1577 C C . PHE A 1 198 ? 0.869 -5.098 -7.485 1.00 98.50 198 PHE A C 1
ATOM 1579 O O . PHE A 1 198 ? 1.611 -6.078 -7.405 1.00 98.50 198 PHE A O 1
ATOM 1586 N N . VAL A 1 199 ? 0.953 -4.212 -8.480 1.00 97.75 199 VAL A N 1
ATOM 1587 C CA . VAL A 1 199 ? 1.891 -4.320 -9.611 1.00 97.75 199 VAL A CA 1
ATOM 1588 C C . VAL A 1 199 ? 2.693 -3.029 -9.751 1.00 97.75 199 VAL A C 1
ATOM 1590 O O . VAL A 1 199 ? 2.174 -2.068 -10.323 1.00 97.75 199 VAL A O 1
ATOM 1593 N N . PHE A 1 200 ? 3.932 -3.000 -9.231 1.00 94.19 200 PHE A N 1
ATOM 1594 C CA . PHE A 1 200 ? 4.754 -1.779 -9.109 1.00 94.19 200 PHE A CA 1
ATOM 1595 C C . PHE A 1 200 ? 6.239 -1.976 -9.446 1.00 94.19 200 PHE A C 1
ATOM 1597 O O . PHE A 1 200 ? 6.839 -2.969 -9.049 1.00 94.19 200 PHE A O 1
ATOM 1604 N N . SER A 1 201 ? 6.886 -0.970 -10.041 1.00 95.38 201 SER A N 1
ATOM 1605 C CA . SER A 1 201 ? 8.334 -0.752 -9.873 1.00 95.38 201 SER A CA 1
ATOM 1606 C C . SER A 1 201 ? 8.559 0.318 -8.802 1.00 95.38 201 SER A C 1
ATOM 1608 O O . SER A 1 201 ? 7.943 1.379 -8.875 1.00 95.38 201 SER A O 1
ATOM 1610 N N . ILE A 1 202 ? 9.375 0.060 -7.774 1.00 96.06 202 ILE A N 1
ATOM 1611 C CA . ILE A 1 202 ? 9.442 0.929 -6.586 1.00 96.06 202 ILE A CA 1
ATOM 1612 C C . ILE A 1 202 ? 10.805 0.958 -5.885 1.00 96.06 202 ILE A C 1
ATOM 1614 O O . ILE A 1 202 ? 11.604 0.041 -6.010 1.00 96.06 202 ILE A O 1
ATOM 1618 N N . LYS A 1 203 ? 11.111 1.994 -5.089 1.00 94.88 203 LYS A N 1
ATOM 1619 C CA . LYS A 1 203 ? 12.328 1.980 -4.254 1.00 94.88 203 LYS A CA 1
ATOM 1620 C C . LYS A 1 203 ? 12.127 1.330 -2.892 1.00 94.88 203 LYS A C 1
ATOM 1622 O O . LYS A 1 203 ? 12.967 0.533 -2.497 1.00 94.88 203 LYS A O 1
ATOM 1627 N N . GLN A 1 204 ? 11.065 1.686 -2.168 1.00 97.06 204 GLN A N 1
ATOM 1628 C CA . GLN A 1 204 ? 10.823 1.231 -0.793 1.00 97.06 204 GLN A CA 1
ATOM 1629 C C . GLN A 1 204 ? 9.375 0.781 -0.598 1.00 97.06 204 GLN A C 1
ATOM 1631 O O . GLN A 1 204 ? 8.448 1.528 -0.910 1.00 97.06 204 GLN A O 1
ATOM 1636 N N . LEU A 1 205 ? 9.178 -0.396 -0.006 1.00 98.31 205 LEU A N 1
ATOM 1637 C CA . LEU A 1 205 ? 7.858 -0.970 0.239 1.00 98.31 205 LEU A CA 1
ATOM 1638 C C . LEU A 1 205 ? 7.705 -1.345 1.712 1.00 98.31 205 LEU A C 1
ATOM 1640 O O . LEU A 1 205 ? 8.488 -2.131 2.247 1.00 98.31 205 LEU A O 1
ATOM 1644 N N . ARG A 1 206 ? 6.690 -0.772 2.362 1.00 98.56 206 ARG A N 1
ATOM 1645 C CA . ARG A 1 206 ? 6.305 -1.095 3.741 1.00 98.56 206 ARG A CA 1
ATOM 1646 C C . ARG A 1 206 ? 4.848 -1.519 3.772 1.00 98.56 206 ARG A C 1
ATOM 1648 O O . ARG A 1 206 ? 3.987 -0.791 3.276 1.00 98.56 206 ARG A O 1
ATOM 1655 N N . ILE A 1 207 ? 4.580 -2.671 4.366 1.00 98.75 207 ILE A N 1
ATOM 1656 C CA . ILE A 1 207 ? 3.251 -3.269 4.418 1.00 98.75 207 ILE A CA 1
ATOM 1657 C C . ILE A 1 207 ? 2.913 -3.576 5.874 1.00 98.75 207 ILE A C 1
ATOM 1659 O O . ILE A 1 207 ? 3.711 -4.167 6.596 1.00 98.75 207 ILE A O 1
ATOM 1663 N N . HIS A 1 208 ? 1.725 -3.172 6.307 1.00 98.50 208 HIS A N 1
ATOM 1664 C CA . HIS A 1 208 ? 1.259 -3.362 7.670 1.00 98.50 208 HIS A CA 1
ATOM 1665 C C . HIS A 1 208 ? -0.179 -3.894 7.694 1.00 98.50 208 HIS A C 1
ATOM 1667 O O . HIS A 1 208 ? -1.019 -3.464 6.902 1.00 98.50 208 HIS A O 1
ATOM 1673 N N . GLN A 1 209 ? -0.503 -4.808 8.614 1.00 98.12 209 GLN A N 1
ATOM 1674 C CA . GLN A 1 209 ? -1.882 -5.288 8.832 1.00 98.12 209 GLN A CA 1
ATOM 1675 C C . GLN A 1 209 ? -2.594 -5.766 7.552 1.00 98.12 209 GLN A C 1
ATOM 1677 O O . GLN A 1 209 ? -3.769 -5.473 7.362 1.00 98.12 209 GLN A O 1
ATOM 1682 N N . THR A 1 210 ? -1.886 -6.428 6.639 1.00 98.50 210 THR A N 1
ATOM 1683 C CA . THR A 1 210 ? -2.401 -6.799 5.308 1.00 98.50 210 THR A CA 1
ATOM 1684 C C . THR A 1 210 ? -2.421 -8.315 5.146 1.00 98.50 210 THR A C 1
ATOM 1686 O O . THR A 1 210 ? -1.576 -9.003 5.720 1.00 98.50 210 THR A O 1
ATOM 1689 N N . SER A 1 211 ? -3.387 -8.854 4.400 1.00 98.44 211 SER A N 1
ATOM 1690 C CA . SER A 1 211 ? -3.506 -10.302 4.213 1.00 98.44 211 SER A CA 1
ATOM 1691 C C . SER A 1 211 ? -3.898 -10.735 2.803 1.00 98.44 211 SER A C 1
ATOM 1693 O O . SER A 1 211 ? -4.502 -9.969 2.048 1.00 98.44 211 SER A O 1
ATOM 1695 N N . LYS A 1 212 ? -3.558 -11.982 2.443 1.00 98.31 212 LYS A N 1
ATOM 1696 C CA . LYS A 1 212 ? -3.965 -12.639 1.182 1.00 98.31 212 LYS A CA 1
ATOM 1697 C C . LYS A 1 212 ? -3.674 -11.789 -0.049 1.00 98.31 212 LYS A C 1
ATOM 1699 O O . LYS A 1 212 ? -4.545 -11.576 -0.883 1.00 98.31 212 LYS A O 1
ATOM 1704 N N . THR A 1 213 ? -2.494 -11.190 -0.101 1.00 98.62 213 THR A N 1
ATOM 1705 C CA . THR A 1 213 ? -2.199 -10.143 -1.077 1.00 98.62 213 THR A CA 1
ATOM 1706 C C . THR A 1 213 ? -0.977 -10.513 -1.900 1.00 98.62 213 THR A C 1
ATOM 1708 O O . THR A 1 213 ? 0.064 -10.878 -1.349 1.00 98.62 213 THR A O 1
ATOM 1711 N N . ASP A 1 214 ? -1.117 -10.357 -3.213 1.00 98.69 214 ASP A N 1
ATOM 1712 C CA . ASP A 1 214 ? -0.086 -10.661 -4.197 1.00 98.69 214 ASP A CA 1
ATOM 1713 C C . ASP A 1 214 ? 0.662 -9.399 -4.630 1.00 98.69 214 ASP A C 1
ATOM 1715 O O . ASP A 1 214 ? 0.063 -8.354 -4.893 1.00 98.69 214 ASP A O 1
ATOM 1719 N N . PHE A 1 215 ? 1.977 -9.522 -4.755 1.00 98.38 215 PHE A N 1
ATOM 1720 C CA . PHE A 1 215 ? 2.890 -8.464 -5.160 1.00 98.38 215 PHE A CA 1
ATOM 1721 C C . PHE A 1 215 ? 3.689 -8.911 -6.373 1.00 98.38 215 PHE A C 1
ATOM 1723 O O . PHE A 1 215 ? 4.465 -9.860 -6.291 1.00 98.38 215 PHE A O 1
ATOM 1730 N N . TYR A 1 216 ? 3.538 -8.187 -7.476 1.00 97.88 216 TYR A N 1
ATOM 1731 C CA . TYR A 1 216 ? 4.389 -8.293 -8.655 1.00 97.88 216 TYR A CA 1
ATOM 1732 C C . TYR A 1 216 ? 5.252 -7.041 -8.717 1.00 97.88 216 TYR A C 1
ATOM 1734 O O . TYR A 1 216 ? 4.779 -5.979 -9.129 1.00 97.88 216 TYR A O 1
ATOM 1742 N N . ILE A 1 217 ? 6.485 -7.141 -8.222 1.00 97.06 217 ILE A N 1
ATOM 1743 C CA . ILE A 1 217 ? 7.309 -5.964 -7.959 1.00 97.06 217 ILE A CA 1
ATOM 1744 C C . ILE A 1 217 ? 8.717 -6.068 -8.533 1.00 97.06 217 ILE A C 1
ATOM 1746 O O . ILE A 1 217 ? 9.341 -7.123 -8.519 1.00 97.06 217 ILE A O 1
ATOM 1750 N N . SER A 1 218 ? 9.220 -4.925 -8.982 1.00 96.06 218 SER A N 1
ATOM 1751 C CA . SER A 1 218 ? 10.650 -4.629 -9.077 1.00 96.06 218 SER A CA 1
ATOM 1752 C C . SER A 1 218 ? 10.957 -3.631 -7.966 1.00 96.06 218 SER A C 1
ATOM 1754 O O . SER A 1 218 ? 10.218 -2.655 -7.801 1.00 96.06 218 SER A O 1
ATOM 1756 N N . ILE A 1 219 ? 11.963 -3.900 -7.131 1.00 96.19 219 ILE A N 1
ATOM 1757 C CA . ILE A 1 219 ? 12.200 -3.095 -5.927 1.00 96.19 219 ILE A CA 1
ATOM 1758 C C . ILE A 1 219 ? 13.677 -2.800 -5.677 1.00 96.19 219 ILE A C 1
ATOM 1760 O O . ILE A 1 219 ? 14.514 -3.662 -5.876 1.00 96.19 219 ILE A O 1
ATOM 1764 N N . ALA A 1 220 ? 14.028 -1.600 -5.203 1.00 94.94 220 ALA A N 1
ATOM 1765 C CA . ALA A 1 220 ? 15.429 -1.247 -4.918 1.00 94.94 220 ALA A CA 1
ATOM 1766 C C . ALA A 1 220 ? 15.934 -1.681 -3.524 1.00 94.94 220 ALA A C 1
ATOM 1768 O O . ALA A 1 220 ? 17.142 -1.739 -3.297 1.00 94.94 220 ALA A O 1
ATOM 1769 N N . SER A 1 221 ? 15.036 -1.952 -2.576 1.00 94.81 221 SER A N 1
ATOM 1770 C CA . SER A 1 221 ? 15.358 -2.358 -1.201 1.00 94.81 221 SER A CA 1
ATOM 1771 C C . SER A 1 221 ? 14.468 -3.499 -0.727 1.00 94.81 221 SER A C 1
ATOM 1773 O O . SER A 1 221 ? 13.363 -3.651 -1.230 1.00 94.81 221 SER A O 1
ATOM 1775 N N . ASP A 1 222 ? 14.902 -4.234 0.291 1.00 96.31 222 ASP A N 1
ATOM 1776 C CA . ASP A 1 222 ? 14.118 -5.316 0.898 1.00 96.3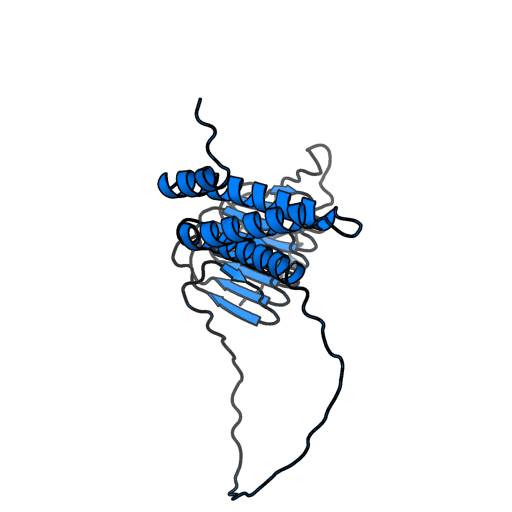1 222 ASP A CA 1
ATOM 1777 C C . ASP A 1 222 ? 12.703 -4.837 1.305 1.00 96.31 222 ASP A C 1
ATOM 1779 O O . ASP A 1 222 ? 12.593 -3.860 2.063 1.00 96.31 222 ASP A O 1
ATOM 1783 N N . PRO A 1 223 ? 11.617 -5.489 0.840 1.00 97.25 223 PRO A N 1
ATOM 1784 C CA . PRO A 1 223 ? 10.270 -5.224 1.335 1.00 97.25 223 PRO A CA 1
ATOM 1785 C C . PRO A 1 223 ? 10.180 -5.483 2.840 1.00 97.25 223 PRO A C 1
ATOM 1787 O O . PRO A 1 223 ? 10.770 -6.436 3.346 1.00 97.25 223 PRO A O 1
ATOM 1790 N N . ILE A 1 224 ? 9.409 -4.667 3.557 1.00 97.31 224 ILE A N 1
ATOM 1791 C CA . ILE A 1 224 ? 9.169 -4.848 4.994 1.00 97.31 224 ILE A CA 1
ATOM 1792 C C . ILE A 1 224 ? 7.690 -5.142 5.223 1.00 97.31 224 ILE A C 1
ATOM 1794 O O . ILE A 1 224 ? 6.837 -4.374 4.768 1.00 97.31 224 ILE A O 1
ATOM 1798 N N . ILE A 1 225 ? 7.395 -6.210 5.965 1.00 97.81 225 ILE A N 1
ATOM 1799 C CA . ILE A 1 225 ? 6.044 -6.558 6.415 1.00 97.81 225 ILE A CA 1
ATOM 1800 C C . ILE A 1 225 ? 5.958 -6.564 7.946 1.00 97.81 225 ILE A C 1
ATOM 1802 O O . ILE A 1 225 ? 6.919 -6.906 8.634 1.00 97.81 225 ILE A O 1
ATOM 1806 N N . GLU A 1 226 ? 4.796 -6.190 8.474 1.00 97.31 226 GLU A N 1
ATOM 1807 C CA . GLU A 1 226 ? 4.469 -6.263 9.902 1.00 97.31 226 GLU A CA 1
ATOM 1808 C C . GLU A 1 226 ? 2.959 -6.523 10.075 1.00 97.31 226 GLU A C 1
ATOM 1810 O O . GLU A 1 226 ? 2.120 -5.923 9.401 1.00 97.31 226 GLU A O 1
ATOM 1815 N N . LYS A 1 227 ? 2.569 -7.414 10.982 1.00 96.50 227 LYS A N 1
ATOM 1816 C CA . LYS A 1 227 ? 1.194 -7.893 11.206 1.00 96.50 227 LYS A CA 1
ATOM 1817 C C . LYS A 1 227 ? 0.512 -8.391 9.931 1.00 96.50 227 LYS A C 1
ATOM 1819 O O . LYS A 1 227 ? -0.668 -8.114 9.719 1.00 96.50 227 LYS A O 1
ATOM 1824 N N . CYS A 1 228 ? 1.252 -9.067 9.056 1.00 97.56 228 CYS A N 1
ATOM 1825 C CA . CYS A 1 228 ? 0.749 -9.540 7.765 1.00 97.56 228 CYS A CA 1
ATOM 1826 C C . CYS A 1 228 ? 0.598 -11.065 7.732 1.00 97.56 228 CYS A C 1
ATOM 1828 O O . CYS A 1 228 ? 1.228 -11.757 8.520 1.00 97.56 228 CYS A O 1
ATOM 1830 N N . THR A 1 229 ? -0.234 -11.592 6.829 1.00 96.56 229 THR A N 1
ATOM 1831 C CA . THR A 1 229 ? -0.445 -13.048 6.660 1.00 96.56 229 THR A CA 1
ATOM 1832 C C . THR A 1 229 ? -0.751 -13.397 5.204 1.00 96.56 229 THR A C 1
ATOM 1834 O O . THR A 1 229 ? -1.393 -12.616 4.512 1.00 96.56 229 THR A O 1
ATOM 1837 N N . GLU A 1 230 ? -0.339 -14.575 4.727 1.00 96.81 230 GLU A N 1
ATOM 1838 C CA . GLU A 1 230 ? -0.623 -15.031 3.350 1.00 96.81 230 GLU A CA 1
ATOM 1839 C C . GLU A 1 230 ? -0.188 -14.015 2.269 1.00 96.81 230 GLU A C 1
ATOM 1841 O O . GLU A 1 230 ? -0.893 -13.764 1.292 1.00 96.81 230 GLU A O 1
ATOM 1846 N N . MET A 1 231 ? 0.965 -13.379 2.467 1.00 98.25 231 MET A N 1
ATOM 1847 C CA . MET A 1 231 ? 1.548 -12.445 1.505 1.00 98.25 231 MET A CA 1
ATOM 1848 C C . MET A 1 231 ? 2.303 -13.222 0.429 1.00 98.25 231 MET A C 1
ATOM 1850 O O . MET A 1 231 ? 3.041 -14.148 0.754 1.00 98.25 231 MET A O 1
ATOM 1854 N N . ARG A 1 232 ? 2.186 -12.861 -0.849 1.00 98.31 232 ARG A N 1
ATOM 1855 C CA . ARG A 1 232 ? 2.940 -13.557 -1.902 1.00 98.31 232 ARG A CA 1
ATOM 1856 C C . ARG A 1 232 ? 3.657 -12.584 -2.821 1.00 98.31 232 ARG A C 1
ATOM 1858 O O . ARG A 1 232 ? 3.077 -11.586 -3.230 1.00 98.31 232 ARG A O 1
ATOM 1865 N N . PHE A 1 233 ? 4.910 -12.879 -3.150 1.00 98.19 233 PHE A N 1
ATOM 1866 C CA . PHE A 1 233 ? 5.772 -11.999 -3.939 1.00 98.19 233 PHE A CA 1
ATOM 1867 C C . PHE A 1 233 ? 6.274 -12.689 -5.209 1.00 98.19 233 PHE A C 1
ATOM 1869 O O . PHE A 1 233 ? 6.595 -13.878 -5.213 1.00 98.19 233 PHE A O 1
ATOM 1876 N N . ALA A 1 234 ? 6.355 -11.931 -6.293 1.00 97.38 234 ALA A N 1
ATOM 1877 C CA . ALA A 1 234 ? 6.938 -12.317 -7.568 1.00 97.38 234 ALA A CA 1
ATOM 1878 C C . ALA A 1 234 ? 7.629 -11.111 -8.216 1.00 97.38 234 ALA A C 1
ATOM 1880 O O . ALA A 1 234 ? 7.251 -9.967 -7.938 1.00 97.38 234 ALA A O 1
ATOM 1881 N N . PRO A 1 235 ? 8.599 -11.351 -9.113 1.00 96.38 235 PRO A N 1
ATOM 1882 C CA . PRO A 1 235 ? 9.185 -10.281 -9.898 1.00 96.38 235 PRO A CA 1
ATOM 1883 C C . PRO A 1 235 ? 8.149 -9.677 -10.849 1.00 96.38 235 PRO A C 1
ATOM 1885 O O . PRO A 1 235 ? 7.203 -10.344 -11.292 1.00 96.38 235 PRO A O 1
ATOM 1888 N N . LEU A 1 236 ? 8.353 -8.411 -11.198 1.00 93.00 236 LEU A N 1
ATOM 1889 C CA . LEU A 1 236 ? 7.606 -7.758 -12.266 1.00 93.00 236 LEU A CA 1
ATOM 1890 C C . LEU A 1 236 ? 7.985 -8.381 -13.625 1.00 93.00 236 LEU A C 1
ATOM 1892 O O . LEU A 1 236 ? 9.130 -8.767 -13.861 1.00 93.00 236 LEU A O 1
ATOM 1896 N N . LYS A 1 237 ? 7.027 -8.502 -14.556 1.00 87.44 237 LYS A N 1
ATOM 1897 C CA . LYS A 1 237 ? 7.294 -9.104 -15.875 1.00 87.44 237 LYS A CA 1
ATOM 1898 C C . LYS A 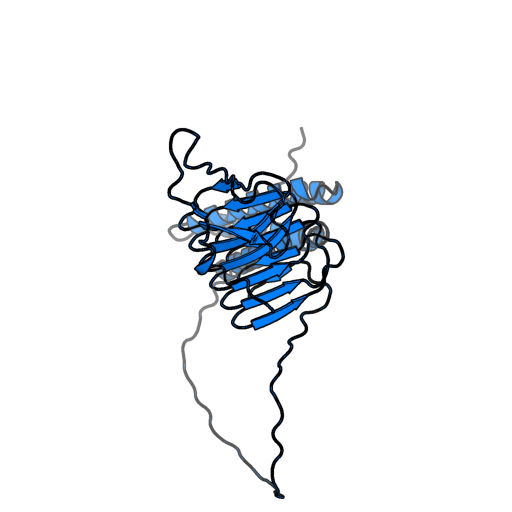1 237 ? 8.375 -8.318 -16.615 1.00 87.44 237 LYS A C 1
ATOM 1900 O O . LYS A 1 237 ? 8.197 -7.135 -16.883 1.00 87.44 237 LYS A O 1
ATOM 1905 N N . GLY A 1 238 ? 9.446 -9.003 -17.007 1.00 82.50 238 GLY A N 1
ATOM 1906 C CA . GLY A 1 238 ? 10.558 -8.389 -17.737 1.00 82.50 238 GLY A CA 1
ATOM 1907 C C . GLY A 1 238 ? 11.541 -7.609 -16.860 1.00 82.50 238 GLY A C 1
ATOM 1908 O O . GLY A 1 238 ? 12.506 -7.078 -17.401 1.00 82.50 238 GLY A O 1
ATOM 1909 N N . ASP A 1 239 ? 11.333 -7.571 -15.539 1.00 82.25 239 ASP A N 1
ATOM 1910 C CA . ASP A 1 239 ? 12.255 -6.969 -14.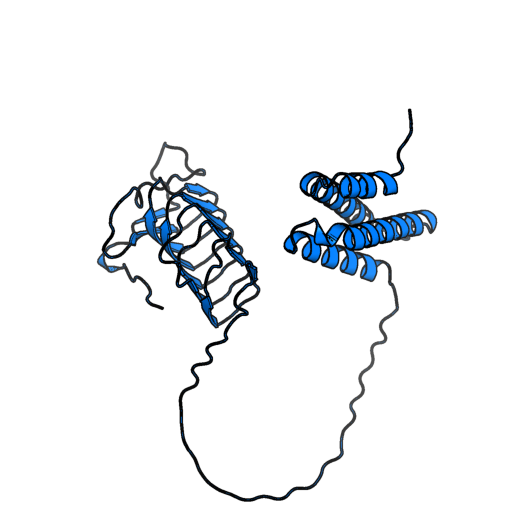580 1.00 82.25 239 ASP A CA 1
ATOM 1911 C C . ASP A 1 239 ? 12.328 -7.806 -13.292 1.00 82.25 239 ASP A C 1
ATOM 1913 O O . ASP A 1 239 ? 11.522 -7.665 -12.372 1.00 82.25 239 ASP A O 1
ATOM 1917 N N . GLU A 1 240 ? 13.324 -8.691 -13.242 1.00 79.44 240 GLU A N 1
ATOM 1918 C CA . GLU A 1 240 ? 13.631 -9.518 -12.067 1.00 79.44 240 GLU A CA 1
ATOM 1919 C C . GLU A 1 240 ? 14.662 -8.859 -11.138 1.00 79.44 240 GLU A C 1
ATOM 1921 O O . GLU A 1 240 ? 15.245 -9.524 -10.279 1.00 79.44 240 GLU A O 1
ATOM 1926 N N . SER A 1 241 ? 14.940 -7.565 -11.329 1.00 79.88 241 SER A N 1
ATOM 1927 C CA . SER A 1 241 ? 15.967 -6.872 -10.565 1.00 79.88 241 SER A CA 1
ATOM 1928 C C . SER A 1 241 ? 15.536 -6.572 -9.126 1.00 79.88 241 SER A C 1
ATOM 1930 O O . SER A 1 241 ? 14.364 -6.365 -8.800 1.00 79.88 241 SER A O 1
ATOM 1932 N N . GLY A 1 242 ? 16.540 -6.539 -8.248 1.00 89.69 242 GLY A N 1
ATOM 1933 C CA . GLY A 1 242 ? 16.378 -6.151 -6.853 1.00 89.69 242 GLY A CA 1
ATOM 1934 C C . GLY A 1 242 ? 15.840 -7.246 -5.922 1.00 89.69 242 GLY A C 1
ATOM 1935 O O . GLY A 1 242 ? 15.574 -8.366 -6.350 1.00 89.69 242 GLY A O 1
ATOM 1936 N N . PRO A 1 243 ? 15.744 -6.962 -4.610 1.00 94.94 243 PRO A N 1
ATOM 1937 C CA . PRO A 1 243 ? 15.472 -7.969 -3.583 1.00 94.94 243 PRO A CA 1
ATOM 1938 C C . PRO A 1 243 ? 13.968 -8.231 -3.367 1.00 94.94 243 PRO A C 1
ATOM 1940 O O . PRO A 1 243 ? 13.486 -8.214 -2.234 1.00 94.94 243 PRO A O 1
ATOM 1943 N N . TRP A 1 244 ? 13.206 -8.471 -4.438 1.00 95.50 244 TRP A N 1
ATOM 1944 C CA . TRP A 1 244 ? 11.763 -8.758 -4.349 1.00 95.50 244 TRP A CA 1
ATOM 1945 C C . TRP A 1 244 ? 11.451 -10.033 -3.540 1.00 95.50 244 TRP A C 1
ATOM 1947 O O . TRP A 1 244 ? 10.360 -10.156 -2.986 1.00 95.50 244 TRP A O 1
ATOM 1957 N N . ASP A 1 245 ? 12.414 -10.951 -3.436 1.00 95.00 245 ASP A N 1
ATOM 1958 C CA . ASP A 1 245 ? 12.354 -12.221 -2.706 1.00 95.00 245 ASP A CA 1
ATOM 1959 C C . ASP A 1 245 ? 12.974 -12.165 -1.296 1.00 95.00 245 ASP A C 1
ATOM 1961 O O . ASP A 1 245 ? 13.001 -13.177 -0.598 1.00 95.00 245 ASP A O 1
ATOM 1965 N N . LYS A 1 246 ? 13.465 -11.002 -0.840 1.00 94.62 246 LYS A N 1
ATOM 1966 C CA . LYS A 1 246 ? 14.095 -10.835 0.486 1.00 94.62 246 LYS A CA 1
ATOM 1967 C C . LYS A 1 246 ? 13.215 -10.024 1.425 1.00 94.62 246 LYS A C 1
ATOM 1969 O O . LYS A 1 246 ? 13.590 -8.951 1.896 1.00 94.62 246 LYS A O 1
ATOM 1974 N N . VAL A 1 247 ? 12.020 -10.533 1.691 1.00 95.44 247 VAL A N 1
ATOM 1975 C CA . VAL A 1 247 ? 11.041 -9.844 2.535 1.00 95.44 247 VAL A CA 1
ATOM 1976 C C . VAL A 1 247 ? 11.435 -9.946 4.011 1.00 95.44 247 VAL A C 1
ATOM 1978 O O . VAL A 1 247 ? 11.611 -11.035 4.559 1.00 95.44 247 VAL A O 1
ATOM 1981 N N . LYS A 1 248 ? 11.542 -8.793 4.671 1.00 95.44 248 LYS A N 1
ATOM 1982 C CA . LYS A 1 248 ? 11.796 -8.664 6.108 1.00 95.44 248 LYS A CA 1
ATOM 1983 C C . LYS A 1 248 ? 10.482 -8.660 6.874 1.00 95.44 248 LYS A C 1
ATOM 1985 O O . LYS A 1 248 ? 9.730 -7.690 6.808 1.00 95.44 248 LYS A O 1
ATOM 1990 N N . ASP A 1 249 ? 10.236 -9.724 7.628 1.00 94.81 249 ASP A N 1
ATOM 1991 C CA . ASP A 1 249 ? 9.077 -9.830 8.511 1.00 94.81 249 ASP A CA 1
ATOM 1992 C C . ASP A 1 249 ? 9.432 -9.409 9.939 1.00 94.81 249 ASP A C 1
ATOM 1994 O O . ASP A 1 249 ? 10.209 -10.069 10.629 1.00 94.81 249 ASP A O 1
ATOM 1998 N N . PHE A 1 250 ? 8.858 -8.295 10.387 1.00 93.56 250 PHE A N 1
ATOM 1999 C CA . PHE A 1 250 ? 9.131 -7.739 11.710 1.00 93.56 250 PHE A CA 1
ATOM 2000 C C . PHE A 1 250 ? 8.441 -8.513 12.841 1.00 93.56 250 PHE A C 1
ATOM 2002 O O . PHE A 1 250 ? 8.882 -8.410 13.986 1.00 93.56 250 PHE A O 1
ATOM 2009 N N . ASP A 1 251 ? 7.427 -9.331 12.542 1.00 88.31 251 ASP A N 1
ATOM 2010 C CA . ASP A 1 251 ? 6.828 -10.236 13.530 1.00 88.31 251 ASP A CA 1
ATOM 2011 C C . ASP A 1 251 ? 7.634 -11.535 13.700 1.00 88.31 251 ASP A C 1
ATOM 2013 O O . ASP A 1 251 ? 7.349 -12.331 14.599 1.00 88.31 251 ASP A O 1
ATOM 2017 N N . HIS A 1 252 ? 8.629 -11.775 12.838 1.00 85.06 252 HIS A N 1
ATOM 2018 C CA . HIS A 1 252 ? 9.487 -12.964 12.847 1.00 85.06 252 HIS A CA 1
ATOM 2019 C C . HIS A 1 252 ? 10.978 -12.599 12.694 1.00 85.06 252 HIS A C 1
ATOM 2021 O O . HIS A 1 252 ? 11.601 -12.892 11.671 1.00 85.06 252 HIS A O 1
ATOM 2027 N N . PRO A 1 253 ? 11.594 -11.972 13.715 1.00 71.88 253 PRO A N 1
ATOM 2028 C CA . PRO A 1 253 ? 13.004 -11.597 13.663 1.00 71.88 253 PRO A CA 1
ATOM 2029 C C . PRO A 1 253 ? 13.948 -12.822 13.572 1.00 71.88 253 PRO A C 1
ATOM 2031 O O . PRO A 1 253 ? 14.085 -13.608 14.510 1.00 71.88 253 PRO A O 1
ATOM 2034 N N . GLU A 1 254 ? 14.576 -12.959 12.397 1.00 65.44 254 GLU A N 1
ATOM 2035 C CA . GLU A 1 254 ? 15.799 -13.693 11.990 1.00 65.44 254 GLU A CA 1
ATOM 2036 C C . GLU A 1 254 ? 16.138 -15.072 12.600 1.00 65.44 254 GLU A C 1
ATOM 2038 O O . GLU A 1 254 ? 17.294 -15.490 12.588 1.00 65.44 254 GLU A O 1
ATOM 2043 N N . THR A 1 255 ? 15.163 -15.844 13.080 1.00 56.88 255 THR A N 1
ATOM 2044 C CA . THR A 1 255 ? 15.423 -17.204 13.606 1.00 56.88 255 THR A CA 1
ATOM 2045 C C . THR A 1 255 ? 14.775 -18.330 12.802 1.00 56.88 255 THR A C 1
ATOM 2047 O O . THR A 1 255 ? 15.234 -19.467 12.889 1.00 56.88 255 THR A O 1
ATOM 2050 N N . TYR A 1 256 ? 13.773 -18.024 11.971 1.00 65.94 256 TYR A N 1
ATOM 2051 C CA . TYR A 1 256 ? 13.035 -18.996 11.158 1.00 65.94 256 TYR A CA 1
ATOM 2052 C C . TYR A 1 256 ? 12.542 -18.354 9.855 1.00 65.94 256 TYR A C 1
ATOM 2054 O O . TYR A 1 256 ? 12.376 -17.136 9.784 1.00 65.94 256 TYR A O 1
ATOM 2062 N N . THR A 1 257 ? 12.277 -19.168 8.828 1.00 81.44 257 THR A N 1
ATOM 2063 C CA . THR A 1 257 ? 11.544 -18.716 7.636 1.00 81.44 257 THR A CA 1
ATOM 2064 C C . THR A 1 257 ? 10.168 -18.218 8.070 1.00 81.44 257 THR A C 1
ATOM 2066 O O . THR A 1 257 ? 9.427 -18.957 8.718 1.00 81.44 257 THR A O 1
ATOM 2069 N N . SER A 1 258 ? 9.838 -16.968 7.742 1.00 89.88 258 SER A N 1
ATOM 2070 C CA . SER A 1 258 ? 8.534 -16.402 8.091 1.00 89.88 258 SER A CA 1
ATOM 2071 C C . SER A 1 258 ? 7.406 -17.213 7.432 1.00 89.88 258 SER A C 1
ATOM 2073 O O . SER A 1 258 ? 7.477 -17.482 6.232 1.00 89.88 258 SER A O 1
ATOM 2075 N N . PRO A 1 259 ? 6.348 -17.582 8.178 1.00 92.50 259 PRO A N 1
ATOM 2076 C CA . PRO A 1 259 ? 5.158 -18.215 7.613 1.00 92.50 259 PRO A CA 1
ATOM 2077 C C . PRO A 1 259 ? 4.203 -17.204 6.956 1.00 92.50 259 PRO A C 1
ATOM 2079 O O . PRO A 1 259 ? 3.206 -17.597 6.354 1.00 92.50 259 PRO A O 1
ATOM 2082 N N . ASN A 1 260 ? 4.461 -15.902 7.107 1.00 94.81 260 ASN A N 1
ATOM 2083 C CA . ASN A 1 260 ? 3.536 -14.843 6.710 1.00 94.81 260 ASN A CA 1
ATOM 2084 C C . ASN A 1 260 ? 3.670 -14.448 5.241 1.00 94.81 260 ASN A C 1
ATOM 2086 O O . ASN A 1 260 ? 2.800 -13.739 4.729 1.00 94.81 260 ASN A O 1
ATOM 2090 N N . TRP A 1 261 ? 4.733 -14.892 4.569 1.00 96.38 261 TRP A N 1
ATOM 2091 C CA . TRP A 1 261 ? 4.937 -14.626 3.157 1.00 96.38 261 TRP A CA 1
ATOM 2092 C C . TRP A 1 261 ? 5.552 -15.808 2.405 1.00 96.38 261 TRP A C 1
ATOM 2094 O O . TRP A 1 261 ? 6.220 -16.661 2.985 1.00 96.38 261 TRP A O 1
ATOM 2104 N N . SER A 1 262 ? 5.339 -15.846 1.093 1.00 96.50 262 SER A N 1
ATOM 2105 C CA . SER A 1 262 ? 5.952 -16.823 0.196 1.00 96.50 262 SER A CA 1
ATOM 2106 C C . SER A 1 262 ? 6.239 -16.223 -1.181 1.00 96.50 262 SER A C 1
ATOM 2108 O O . SER A 1 262 ? 5.803 -15.119 -1.510 1.00 96.50 262 SER A O 1
ATOM 2110 N N . ILE A 1 263 ? 6.956 -16.965 -2.021 1.00 97.12 263 ILE A N 1
ATOM 2111 C CA . ILE A 1 263 ? 7.108 -16.637 -3.443 1.00 97.12 263 ILE A CA 1
ATOM 2112 C C . ILE A 1 263 ? 5.904 -17.199 -4.213 1.00 97.12 263 ILE A C 1
ATOM 2114 O O . ILE A 1 263 ? 5.442 -18.298 -3.905 1.00 97.12 263 ILE A O 1
ATOM 2118 N N . ILE A 1 264 ? 5.399 -16.470 -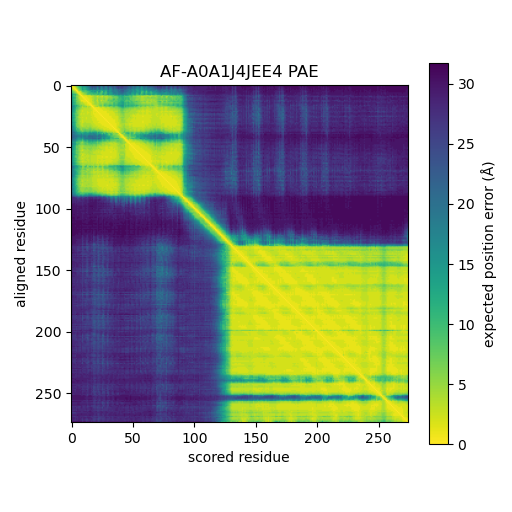5.212 1.00 97.12 264 ILE A N 1
ATOM 2119 C CA . ILE A 1 264 ? 4.390 -16.990 -6.149 1.00 97.12 264 ILE A CA 1
ATOM 2120 C C . ILE A 1 264 ? 5.094 -17.929 -7.149 1.00 97.12 264 ILE A C 1
ATOM 2122 O O . ILE A 1 264 ? 5.985 -17.469 -7.886 1.00 97.12 264 ILE A O 1
ATOM 2126 N N . PRO A 1 265 ? 4.712 -19.221 -7.218 1.00 95.62 265 PRO A N 1
ATOM 2127 C CA . PRO A 1 265 ? 5.270 -20.163 -8.185 1.00 95.62 265 PRO A CA 1
ATOM 2128 C C . PRO A 1 265 ? 5.070 -19.675 -9.620 1.00 95.62 265 PRO A C 1
ATOM 2130 O O . PRO A 1 265 ? 4.013 -19.142 -9.945 1.00 95.62 265 PRO A O 1
ATOM 2133 N N . GLU A 1 266 ? 6.050 -19.884 -10.500 1.00 93.94 266 GLU A N 1
ATOM 2134 C CA . GLU A 1 266 ? 6.011 -19.389 -11.888 1.00 93.94 266 GLU A CA 1
ATOM 2135 C C . GLU A 1 266 ? 4.732 -19.766 -12.645 1.00 93.94 266 GLU A C 1
ATOM 2137 O O . GLU A 1 266 ? 4.132 -18.919 -13.301 1.00 93.94 266 GLU A O 1
ATOM 2142 N N . SER A 1 267 ? 4.265 -21.005 -12.488 1.00 95.50 267 SER A N 1
ATOM 2143 C CA . SER A 1 267 ? 3.025 -21.516 -13.086 1.00 95.50 267 SER A CA 1
ATOM 2144 C C . SER A 1 267 ? 1.746 -20.842 -12.578 1.00 95.50 267 SER A C 1
ATOM 2146 O O . SER A 1 267 ? 0.699 -20.962 -13.209 1.00 95.50 267 SER A O 1
ATOM 2148 N N . GLU A 1 268 ? 1.804 -20.179 -11.423 1.00 94.19 268 GLU A N 1
ATOM 2149 C CA . GLU A 1 268 ? 0.674 -19.475 -10.809 1.00 94.19 268 GLU A CA 1
ATOM 2150 C C . GLU A 1 268 ? 0.709 -17.963 -11.056 1.00 94.19 268 GLU A C 1
ATOM 2152 O O . GLU A 1 268 ? -0.280 -17.283 -10.774 1.00 94.19 268 GLU A O 1
ATOM 2157 N N . ARG A 1 269 ? 1.816 -17.424 -11.588 1.00 94.38 269 ARG A N 1
ATOM 2158 C CA . ARG A 1 269 ? 1.973 -15.983 -11.819 1.00 94.38 269 ARG A CA 1
ATOM 2159 C C . ARG A 1 269 ? 0.968 -15.514 -12.871 1.00 94.38 269 ARG A C 1
ATOM 2161 O O . ARG A 1 269 ? 1.063 -15.851 -14.049 1.00 94.38 269 ARG A O 1
ATOM 2168 N N . LYS A 1 270 ? 0.015 -14.696 -12.433 1.00 92.25 270 LYS A N 1
ATOM 2169 C CA . LYS A 1 270 ? -1.010 -14.046 -13.256 1.00 92.25 270 LYS A CA 1
ATOM 2170 C C . LYS A 1 270 ? -0.921 -12.550 -13.011 1.00 92.25 270 LYS A C 1
ATOM 2172 O O . LYS A 1 270 ? -1.605 -12.019 -12.141 1.00 92.25 270 LYS A O 1
ATOM 2177 N N . ILE A 1 271 ? -0.024 -11.895 -13.741 1.00 91.69 271 ILE A N 1
ATOM 2178 C CA . ILE A 1 271 ? 0.143 -10.445 -13.646 1.00 91.69 271 ILE A CA 1
ATOM 2179 C C . ILE A 1 271 ? -1.082 -9.805 -14.304 1.00 91.69 271 ILE A C 1
ATOM 2181 O O . ILE A 1 271 ? -1.310 -10.062 -15.487 1.00 91.69 271 ILE A O 1
ATOM 2185 N N . PRO A 1 272 ? -1.891 -9.039 -13.556 1.00 91.81 272 PRO A N 1
ATOM 2186 C CA . PRO A 1 272 ? -3.076 -8.415 -14.115 1.00 91.81 272 PRO A CA 1
ATOM 2187 C C . PRO A 1 272 ? -2.683 -7.317 -15.105 1.00 91.81 272 PRO A C 1
ATOM 2189 O O . PRO A 1 272 ? -1.749 -6.549 -14.870 1.00 91.81 272 PRO A O 1
ATOM 2192 N N . GLU A 1 273 ? -3.430 -7.242 -16.199 1.00 89.19 273 GLU A N 1
ATOM 2193 C CA . GLU A 1 273 ? -3.404 -6.134 -17.150 1.00 89.19 273 GLU A CA 1
ATOM 2194 C C . GLU A 1 273 ? -4.648 -5.273 -16.899 1.00 89.19 273 GLU A C 1
ATOM 2196 O O . GLU A 1 273 ? -5.679 -5.803 -16.470 1.00 89.19 273 GLU A O 1
ATOM 2201 N N . PHE A 1 274 ? -4.533 -3.953 -17.091 1.00 88.94 274 PHE A N 1
ATOM 2202 C CA . PHE A 1 274 ? -5.666 -3.046 -16.917 1.00 88.94 274 PHE A CA 1
ATOM 2203 C C . PHE A 1 274 ? -6.677 -3.255 -18.033 1.00 88.94 274 PHE A C 1
ATOM 2205 O O . PHE A 1 274 ? -6.361 -3.007 -19.213 1.00 88.94 274 PHE A O 1
#

Mean predicted aligned error: 17.79 Å

Secondary structure (DSSP, 8-state):
-----HHHHHHHHHHHT-HHHHHHHHHHHHHHHHHHHHS--S---HHHHHHHHHHHHHHHHHHHHHTTTS-HHHHHHHHHHHHHHHHHH---PPPP-------------------------------TT-SEEES-BS-EEEE---SS-EEEEEEES-EEEE-S-EEEEEEEEEES-EEEEEEEEEEEEEEEEES-EEEEEEEEEEEES-EEEEEEEEESS--EEES-EEEEEEEBTTB--SSTT--EETTS-SSS--TTEEEPPGGG--PPP-

Radius of gyration: 25.78 Å; Cα contacts (8 Å, |Δi|>4): 473; chains: 1; bounding box: 68×56×69 Å